Protein AF-A0A9X4NIY9-F1 (afdb_monomer)

Structure (mmCIF, N/CA/C/O backbone):
data_AF-A0A9X4NIY9-F1
#
_entry.id   AF-A0A9X4NIY9-F1
#
loop_
_atom_site.group_PDB
_atom_site.id
_atom_site.type_symbol
_atom_site.label_atom_id
_atom_site.label_alt_id
_atom_site.label_comp_id
_atom_site.label_asym_id
_atom_site.label_entity_id
_atom_site.label_seq_id
_atom_site.pdbx_PDB_ins_code
_atom_site.Cartn_x
_atom_site.Cartn_y
_atom_site.Cartn_z
_atom_site.occupancy
_atom_site.B_iso_or_equiv
_atom_site.auth_seq_id
_atom_site.auth_comp_id
_atom_site.auth_asym_id
_atom_site.auth_atom_id
_atom_site.pdbx_PDB_model_num
ATOM 1 N N . MET A 1 1 ? 4.293 -13.575 -11.659 1.00 87.62 1 MET A N 1
ATOM 2 C CA . MET A 1 1 ? 3.194 -14.447 -11.173 1.00 87.62 1 MET A CA 1
ATOM 3 C C . MET A 1 1 ? 1.982 -14.358 -12.118 1.00 87.62 1 MET A C 1
ATOM 5 O O . MET A 1 1 ? 1.930 -13.391 -12.875 1.00 87.62 1 MET A O 1
ATOM 9 N N . ASN A 1 2 ? 1.074 -15.346 -12.183 1.00 91.94 2 ASN A N 1
ATOM 10 C CA . ASN A 1 2 ? -0.178 -15.238 -12.968 1.00 91.94 2 ASN A CA 1
ATOM 11 C C . ASN A 1 2 ? -1.348 -14.742 -12.084 1.00 91.94 2 ASN A C 1
ATOM 13 O O . ASN A 1 2 ? -1.223 -14.743 -10.863 1.00 91.94 2 ASN A O 1
ATOM 17 N N . PHE A 1 3 ? -2.471 -14.327 -12.682 1.00 91.25 3 PHE A N 1
ATOM 18 C CA . PHE A 1 3 ? -3.625 -13.772 -11.952 1.00 91.25 3 PHE A CA 1
ATOM 19 C C . PHE A 1 3 ? -4.188 -14.698 -10.859 1.00 91.25 3 PHE A C 1
ATOM 21 O O . PHE A 1 3 ? -4.536 -14.241 -9.772 1.00 91.25 3 PHE A O 1
ATOM 28 N N . ILE A 1 4 ? -4.276 -16.005 -11.129 1.00 93.38 4 ILE A N 1
ATOM 29 C CA . ILE A 1 4 ? -4.828 -16.987 -10.183 1.00 93.38 4 ILE A CA 1
ATOM 30 C C . ILE A 1 4 ? -3.904 -17.117 -8.970 1.00 93.38 4 ILE A C 1
ATOM 32 O O . ILE A 1 4 ? -4.368 -17.047 -7.832 1.00 93.38 4 ILE A O 1
ATOM 36 N N . ASP A 1 5 ? -2.602 -17.244 -9.221 1.00 94.62 5 ASP A N 1
ATOM 37 C CA . ASP A 1 5 ? -1.582 -17.358 -8.182 1.00 94.62 5 ASP A CA 1
ATOM 38 C C . ASP A 1 5 ? -1.558 -16.102 -7.293 1.00 94.62 5 ASP A C 1
ATOM 40 O O . ASP A 1 5 ? -1.548 -16.217 -6.067 1.00 94.62 5 ASP A O 1
ATOM 44 N N . VAL A 1 6 ? -1.614 -14.904 -7.896 1.00 94.62 6 VAL A N 1
ATOM 45 C CA . VAL A 1 6 ? -1.642 -13.624 -7.163 1.00 94.62 6 VAL A CA 1
ATOM 46 C C . VAL A 1 6 ? -2.860 -13.557 -6.243 1.00 94.62 6 VAL A C 1
ATOM 48 O O . VAL A 1 6 ? -2.711 -13.330 -5.044 1.00 94.62 6 VAL A O 1
ATOM 51 N N . ASN A 1 7 ? -4.059 -13.836 -6.759 1.00 93.88 7 ASN A N 1
ATOM 52 C CA . ASN A 1 7 ? -5.280 -13.816 -5.950 1.00 93.88 7 ASN A CA 1
ATOM 53 C C . ASN A 1 7 ? -5.250 -14.833 -4.805 1.00 93.88 7 ASN A C 1
ATOM 55 O O . ASN A 1 7 ? -5.726 -14.549 -3.702 1.00 93.88 7 ASN A O 1
ATOM 59 N N . GLN A 1 8 ? -4.675 -16.014 -5.040 1.00 95.31 8 GLN A N 1
ATOM 60 C CA . GLN A 1 8 ? -4.508 -17.014 -3.993 1.00 95.31 8 GLN A CA 1
ATOM 61 C C . GLN A 1 8 ? -3.565 -16.512 -2.893 1.00 95.31 8 GLN A C 1
ATOM 63 O O . GLN A 1 8 ? -3.877 -16.660 -1.710 1.00 95.31 8 GLN A O 1
ATOM 68 N N . GLN A 1 9 ? -2.444 -15.884 -3.255 1.00 96.19 9 GLN A N 1
ATOM 69 C CA . GLN A 1 9 ? -1.519 -15.315 -2.276 1.00 96.19 9 GLN A CA 1
ATOM 70 C C . GLN A 1 9 ? -2.129 -14.145 -1.500 1.00 96.19 9 GLN A C 1
ATOM 72 O O . GLN A 1 9 ? -1.977 -14.101 -0.280 1.00 96.19 9 GLN A O 1
ATOM 77 N N . ILE A 1 10 ? -2.888 -13.261 -2.154 1.00 95.12 10 ILE A N 1
ATOM 78 C CA . ILE A 1 10 ? -3.615 -12.174 -1.479 1.00 95.12 10 ILE A CA 1
ATOM 79 C C . ILE A 1 10 ? -4.619 -12.746 -0.476 1.00 95.12 10 ILE A C 1
ATOM 81 O O . ILE A 1 10 ? -4.667 -12.313 0.675 1.00 95.12 10 ILE A O 1
ATOM 85 N N . SER A 1 11 ? -5.400 -13.753 -0.878 1.00 93.19 11 SER A N 1
ATOM 86 C CA . SER A 1 11 ? -6.357 -14.406 0.018 1.00 93.19 11 SER A CA 1
ATOM 87 C C . SER A 1 11 ? -5.658 -15.036 1.227 1.00 93.19 11 SER A C 1
ATOM 89 O O . SER A 1 11 ? -6.084 -14.837 2.367 1.00 93.19 11 SER A O 1
ATOM 91 N N . ASN A 1 12 ? -4.544 -15.740 1.000 1.00 93.44 12 ASN A N 1
ATOM 92 C CA . ASN A 1 12 ? -3.733 -16.318 2.069 1.00 93.44 12 ASN A CA 1
ATOM 93 C C . ASN A 1 12 ? -3.202 -15.237 3.016 1.00 93.44 12 ASN A C 1
ATOM 95 O O . ASN A 1 12 ? -3.338 -15.376 4.231 1.00 93.44 12 ASN A O 1
ATOM 99 N N . PHE A 1 13 ? -2.664 -14.144 2.471 1.00 93.81 13 PHE A N 1
ATOM 100 C CA . PHE A 1 13 ? -2.166 -13.014 3.246 1.00 93.81 13 PHE A CA 1
ATOM 101 C C . PHE A 1 13 ? -3.268 -12.393 4.109 1.00 93.81 13 PHE A C 1
ATOM 103 O O . PHE A 1 13 ? -3.114 -12.316 5.324 1.00 93.81 13 PHE A O 1
ATOM 110 N N . LEU A 1 14 ? -4.418 -12.027 3.532 1.00 92.06 14 LEU A N 1
ATOM 111 C CA . LEU A 1 14 ? -5.520 -11.387 4.265 1.00 92.06 14 LEU A CA 1
ATOM 112 C C . LEU A 1 14 ? -6.116 -12.281 5.365 1.00 92.06 14 LEU A 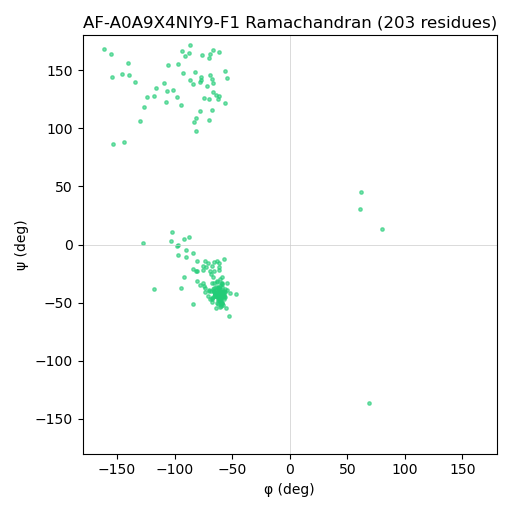C 1
ATOM 114 O O . LEU A 1 14 ? -6.593 -11.779 6.388 1.00 92.06 14 LEU A O 1
ATOM 118 N N . ASN A 1 15 ? -6.109 -13.599 5.160 1.00 90.56 15 ASN A N 1
ATOM 119 C CA . ASN A 1 15 ? -6.573 -14.567 6.152 1.00 90.56 15 ASN A CA 1
ATOM 120 C C . ASN A 1 15 ? -5.537 -14.808 7.255 1.00 90.56 15 ASN A C 1
ATOM 122 O O . ASN A 1 15 ? -5.912 -14.994 8.412 1.00 90.56 15 ASN A O 1
ATOM 126 N N . HIS A 1 16 ? -4.247 -14.781 6.916 1.00 92.06 16 HIS A N 1
ATOM 127 C CA . HIS A 1 16 ? -3.157 -14.975 7.866 1.00 92.06 16 HIS A CA 1
ATOM 128 C C . HIS A 1 16 ? -2.772 -13.693 8.620 1.00 92.06 16 HIS A C 1
ATOM 130 O O . HIS A 1 16 ? -2.240 -13.772 9.724 1.00 92.06 16 HIS A O 1
ATOM 136 N N . PHE A 1 17 ? -3.110 -12.515 8.088 1.00 91.19 17 PHE A N 1
ATOM 137 C CA . PHE A 1 17 ? -2.741 -11.207 8.632 1.00 91.19 17 PHE A CA 1
ATOM 138 C C . PHE A 1 17 ? -2.966 -11.040 10.148 1.00 91.19 17 PHE A C 1
ATOM 140 O O . PHE A 1 17 ? -2.074 -10.525 10.825 1.00 91.19 17 PHE A O 1
ATOM 147 N N . PRO A 1 18 ? -4.089 -11.492 10.751 1.00 88.44 18 PRO A N 1
ATOM 148 C CA . PRO A 1 18 ? -4.273 -11.375 12.200 1.00 88.44 18 PRO A CA 1
ATOM 149 C C . PRO A 1 18 ? -3.208 -12.119 13.016 1.00 88.44 18 PRO A C 1
ATOM 151 O O . PRO A 1 18 ? -2.871 -11.685 14.121 1.00 88.44 18 PRO A O 1
ATOM 154 N N . HIS A 1 19 ? -2.673 -13.209 12.463 1.00 89.94 19 HIS A N 1
ATOM 155 C CA . HIS A 1 19 ? -1.716 -14.114 13.097 1.00 89.94 19 HIS A CA 1
ATOM 156 C C . HIS A 1 19 ? -0.252 -13.730 12.874 1.00 89.94 19 HIS A C 1
ATOM 158 O O . HIS A 1 19 ? 0.605 -14.282 13.559 1.00 89.94 19 HIS A O 1
ATOM 164 N N . LEU A 1 20 ? 0.021 -12.778 11.978 1.00 90.81 20 LEU A N 1
ATOM 165 C CA . LEU A 1 20 ? 1.358 -12.222 11.788 1.00 90.81 20 LEU A CA 1
ATOM 166 C C . LEU A 1 20 ? 1.909 -11.648 13.098 1.00 90.81 20 LEU A C 1
ATOM 168 O O . LEU A 1 20 ? 1.159 -11.131 13.939 1.00 90.81 20 LEU A O 1
ATOM 172 N N . SER A 1 21 ? 3.226 -11.694 13.248 1.00 92.44 21 SER A N 1
ATOM 173 C CA . SER A 1 21 ? 3.937 -10.962 14.290 1.00 92.44 21 SER A CA 1
ATOM 174 C C . SER A 1 21 ? 3.733 -9.449 14.150 1.00 92.44 21 SER A C 1
ATOM 176 O O . SER A 1 21 ? 3.246 -8.937 13.138 1.00 92.44 21 SER A O 1
ATOM 178 N N . ASP A 1 22 ? 4.085 -8.712 15.202 1.00 90.31 22 ASP A N 1
ATOM 179 C CA . ASP A 1 22 ? 4.014 -7.249 15.172 1.00 90.31 22 ASP A CA 1
ATOM 180 C C . ASP A 1 22 ? 4.984 -6.664 14.138 1.00 90.31 22 ASP A C 1
ATOM 182 O O . ASP A 1 22 ? 4.632 -5.711 13.448 1.00 90.31 22 ASP A O 1
ATOM 186 N N . GLU A 1 23 ? 6.157 -7.281 13.988 1.00 90.44 23 GLU A N 1
ATOM 187 C CA . GLU A 1 23 ? 7.166 -6.911 12.997 1.00 90.44 23 GLU A CA 1
ATOM 188 C C . GLU A 1 23 ? 6.643 -7.106 11.570 1.00 90.44 23 GLU A C 1
ATOM 190 O O . GLU A 1 23 ? 6.645 -6.161 10.792 1.00 90.44 23 GLU A O 1
ATOM 195 N N . GLU A 1 24 ? 6.078 -8.271 11.249 1.00 91.88 24 GLU A N 1
ATOM 196 C CA . GLU A 1 24 ? 5.527 -8.544 9.911 1.00 91.88 24 GLU A CA 1
ATOM 197 C C . GLU A 1 24 ? 4.362 -7.610 9.554 1.00 91.88 24 GLU A C 1
ATOM 199 O O . GLU A 1 24 ? 4.243 -7.152 8.414 1.00 91.88 24 GLU A O 1
ATOM 204 N N . LYS A 1 25 ? 3.507 -7.278 10.532 1.00 91.00 25 LYS A N 1
ATOM 205 C CA . LYS A 1 25 ? 2.452 -6.272 10.343 1.00 91.00 25 LYS A CA 1
ATOM 206 C C . LYS A 1 25 ? 3.061 -4.920 9.999 1.00 91.00 25 LYS A C 1
ATOM 208 O O . LYS A 1 25 ? 2.614 -4.293 9.043 1.00 91.00 25 LYS A O 1
ATOM 213 N N . LEU A 1 26 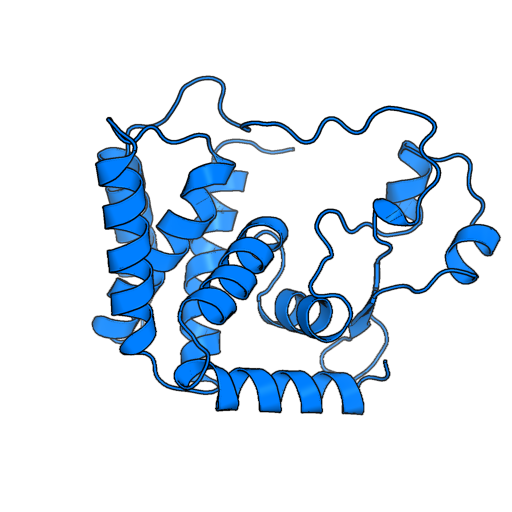? 4.072 -4.481 10.747 1.00 88.94 26 LEU A N 1
ATOM 214 C CA . LEU A 1 26 ? 4.765 -3.222 10.478 1.00 88.94 26 LEU A CA 1
ATOM 215 C C . LEU A 1 26 ? 5.463 -3.218 9.120 1.00 88.94 26 LEU A C 1
ATOM 217 O O . LEU A 1 26 ? 5.417 -2.195 8.443 1.00 88.94 26 LEU A O 1
ATOM 221 N N . THR A 1 27 ? 6.070 -4.327 8.699 1.00 90.69 27 THR A N 1
ATOM 222 C CA . THR A 1 27 ? 6.676 -4.452 7.368 1.00 90.69 27 THR A CA 1
ATOM 223 C C . THR A 1 27 ? 5.644 -4.171 6.281 1.00 90.69 27 THR A C 1
ATOM 225 O O . THR A 1 27 ? 5.892 -3.359 5.390 1.00 90.69 27 THR A O 1
ATOM 228 N N . PHE A 1 28 ? 4.454 -4.770 6.382 1.00 93.19 28 PHE A N 1
ATOM 229 C CA . PHE A 1 28 ? 3.373 -4.490 5.440 1.00 93.19 28 PHE A CA 1
ATOM 230 C C . PHE A 1 28 ? 2.879 -3.039 5.516 1.00 93.19 28 PHE A C 1
ATOM 232 O O . PHE A 1 28 ? 2.631 -2.431 4.479 1.00 93.19 28 PHE A O 1
ATOM 239 N N . LEU A 1 29 ? 2.728 -2.460 6.711 1.00 91.00 29 LEU A N 1
ATOM 240 C CA . LEU A 1 29 ? 2.266 -1.074 6.830 1.00 91.00 29 LEU A CA 1
ATOM 241 C C . LEU A 1 29 ? 3.260 -0.074 6.230 1.00 91.00 29 LEU A C 1
ATOM 243 O O . LEU A 1 29 ? 2.833 0.833 5.519 1.00 91.00 29 LEU A O 1
ATOM 247 N N . HIS A 1 30 ? 4.564 -0.252 6.464 1.00 88.62 30 HIS A N 1
ATOM 248 C CA . HIS A 1 30 ? 5.604 0.562 5.825 1.00 88.62 30 HIS A CA 1
ATOM 249 C C . HIS A 1 30 ? 5.562 0.407 4.305 1.00 88.62 30 HIS A C 1
ATOM 251 O O . HIS A 1 30 ? 5.630 1.390 3.574 1.00 88.62 30 HIS A O 1
ATOM 257 N N . PHE A 1 31 ? 5.398 -0.820 3.809 1.00 91.81 31 PHE A N 1
ATOM 258 C CA . PHE A 1 31 ? 5.215 -1.045 2.382 1.00 91.81 31 PHE A CA 1
ATOM 259 C C . PHE A 1 31 ? 3.984 -0.290 1.850 1.00 91.81 31 PHE A C 1
ATOM 261 O O . PHE A 1 31 ? 4.078 0.477 0.892 1.00 91.81 31 PHE A O 1
ATOM 268 N N . ASN A 1 32 ? 2.834 -0.440 2.510 1.00 92.06 32 ASN A N 1
ATOM 269 C CA . ASN A 1 32 ? 1.591 0.238 2.152 1.00 92.06 32 ASN A CA 1
ATOM 270 C C . ASN A 1 32 ? 1.750 1.763 2.125 1.00 92.06 32 ASN A C 1
ATOM 272 O O . ASN A 1 32 ? 1.217 2.414 1.233 1.00 92.06 32 ASN A O 1
ATOM 276 N N . GLN A 1 33 ? 2.513 2.332 3.056 1.00 87.25 33 GLN A N 1
ATOM 277 C CA . GLN A 1 33 ? 2.797 3.762 3.112 1.00 87.25 33 GLN A CA 1
ATOM 278 C C . GLN A 1 33 ? 3.503 4.282 1.848 1.00 87.25 33 GLN A C 1
ATOM 280 O O . GLN A 1 33 ? 3.131 5.350 1.356 1.00 87.25 33 GLN A O 1
ATOM 285 N N . PHE A 1 34 ? 4.464 3.542 1.281 1.00 84.50 34 PHE A N 1
ATOM 286 C CA . PHE A 1 34 ? 5.126 3.927 0.022 1.00 84.50 34 PHE A CA 1
ATOM 287 C C . PHE A 1 34 ? 4.174 3.873 -1.181 1.00 84.50 34 PHE A C 1
ATOM 289 O O . PHE A 1 34 ? 4.255 4.696 -2.098 1.00 84.50 34 PHE A O 1
ATOM 296 N N . HIS A 1 35 ? 3.225 2.937 -1.158 1.00 88.56 35 HIS A N 1
ATOM 297 C CA . HIS A 1 35 ? 2.324 2.670 -2.282 1.00 88.56 35 HIS A CA 1
ATOM 298 C C . HIS A 1 35 ? 0.915 3.243 -2.108 1.00 88.56 35 HIS A C 1
ATOM 300 O O . HIS A 1 35 ? 0.093 3.078 -3.001 1.00 88.56 35 HIS A O 1
ATOM 306 N N . GLN A 1 36 ? 0.635 3.975 -1.022 1.00 86.94 36 GLN A N 1
ATOM 307 C CA . GLN A 1 36 ? -0.704 4.449 -0.619 1.00 86.94 36 GLN A CA 1
ATOM 308 C C . GLN A 1 36 ? -1.444 5.311 -1.658 1.00 86.94 36 GLN A C 1
ATOM 310 O O . GLN A 1 36 ? -2.631 5.585 -1.504 1.00 86.94 36 GLN A O 1
ATOM 315 N N . HIS A 1 37 ? -0.746 5.770 -2.697 1.00 85.06 37 HIS A N 1
ATOM 316 C CA . HIS A 1 37 ? -1.324 6.466 -3.842 1.00 85.06 37 HIS A CA 1
ATOM 317 C C . HIS A 1 37 ? -2.091 5.536 -4.799 1.00 85.06 37 HIS A C 1
ATOM 319 O O . HIS A 1 37 ? -2.836 6.020 -5.651 1.00 85.06 37 HIS A O 1
ATOM 325 N N . ARG A 1 38 ? -1.909 4.218 -4.673 1.00 89.81 38 ARG A N 1
ATOM 326 C CA . ARG A 1 38 ? -2.624 3.186 -5.427 1.00 89.81 38 ARG A CA 1
ATOM 327 C C . ARG A 1 38 ? -3.812 2.633 -4.628 1.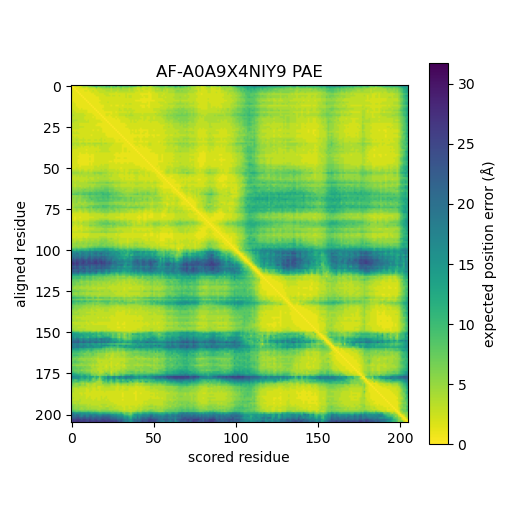00 89.81 38 ARG A C 1
ATOM 329 O O . ARG A 1 38 ? -3.804 2.676 -3.394 1.00 89.81 38 ARG A O 1
ATOM 336 N N . PRO A 1 39 ? -4.835 2.080 -5.303 1.00 92.06 39 PRO A N 1
ATOM 337 C CA . PRO A 1 39 ? -5.867 1.280 -4.649 1.00 92.06 39 PRO A CA 1
ATOM 338 C C . PRO A 1 39 ? -5.256 0.122 -3.850 1.00 92.06 39 PRO A C 1
ATOM 340 O O . PRO A 1 39 ? -4.286 -0.489 -4.291 1.00 92.06 39 PRO A O 1
ATOM 343 N N . ILE A 1 40 ? -5.842 -0.215 -2.696 1.00 94.00 40 ILE A N 1
ATOM 344 C CA . ILE A 1 40 ? -5.294 -1.260 -1.815 1.00 94.00 40 ILE A CA 1
ATOM 345 C C . ILE A 1 40 ? -5.188 -2.629 -2.502 1.00 94.00 40 ILE A C 1
ATOM 347 O O . ILE A 1 40 ? -4.248 -3.365 -2.224 1.00 94.00 40 ILE A O 1
ATOM 351 N N . ASP A 1 41 ? -6.101 -2.948 -3.420 1.00 92.81 41 ASP A N 1
ATOM 352 C CA . ASP A 1 41 ? -6.066 -4.205 -4.171 1.00 92.81 41 ASP A CA 1
ATOM 353 C C . ASP A 1 41 ? -4.780 -4.303 -5.005 1.00 92.81 41 ASP A C 1
ATOM 355 O O . ASP A 1 41 ? -4.066 -5.299 -4.922 1.00 92.81 41 ASP A O 1
ATOM 359 N N . GLU A 1 42 ? -4.399 -3.220 -5.693 1.00 95.06 42 GLU A N 1
ATOM 360 C CA . GLU A 1 42 ? -3.135 -3.155 -6.434 1.00 95.06 42 GLU A CA 1
ATOM 361 C C . GLU A 1 42 ? -1.926 -3.221 -5.496 1.00 95.06 42 GLU A C 1
ATOM 363 O O . GLU A 1 42 ? -0.948 -3.893 -5.801 1.00 95.06 42 GLU A O 1
ATOM 368 N N . ILE A 1 43 ? -1.977 -2.559 -4.335 1.00 95.81 43 ILE A N 1
ATOM 369 C CA . ILE A 1 43 ? -0.889 -2.622 -3.345 1.00 95.81 43 ILE A CA 1
ATOM 370 C C . ILE A 1 43 ? -0.678 -4.064 -2.874 1.00 95.81 43 ILE A C 1
ATOM 372 O O . ILE A 1 43 ? 0.463 -4.502 -2.751 1.00 95.81 43 ILE A O 1
ATOM 376 N N . LEU A 1 44 ? -1.755 -4.816 -2.637 1.00 95.88 44 LEU A N 1
ATOM 377 C CA . LEU A 1 44 ? -1.675 -6.226 -2.263 1.00 95.88 44 LEU A CA 1
ATOM 378 C C . LEU A 1 44 ? -1.109 -7.079 -3.402 1.00 95.88 44 LEU A C 1
ATOM 380 O O . LEU A 1 44 ? -0.266 -7.934 -3.136 1.00 95.88 44 LEU A O 1
ATOM 384 N N . GLU A 1 45 ? -1.504 -6.822 -4.654 1.00 96.38 45 GLU A N 1
ATOM 385 C CA . GLU A 1 45 ? -0.908 -7.476 -5.827 1.00 96.38 45 GLU A CA 1
ATOM 386 C C . GLU A 1 45 ? 0.597 -7.227 -5.919 1.00 96.38 45 GLU A C 1
ATOM 388 O O . GLU A 1 45 ? 1.355 -8.151 -6.222 1.00 96.38 45 GLU A O 1
ATOM 393 N N . ILE A 1 46 ? 1.044 -6.002 -5.638 1.00 96.56 46 ILE A N 1
ATOM 394 C CA . ILE A 1 46 ? 2.469 -5.678 -5.615 1.00 96.56 46 ILE A CA 1
ATOM 395 C C . ILE A 1 46 ? 3.150 -6.402 -4.455 1.00 96.56 46 ILE A C 1
ATOM 397 O O . ILE A 1 46 ? 4.157 -7.068 -4.675 1.00 96.56 46 ILE A O 1
ATOM 401 N N . TYR A 1 47 ? 2.597 -6.317 -3.244 1.00 96.75 47 TYR A N 1
ATOM 402 C CA . TYR A 1 47 ? 3.217 -6.853 -2.033 1.00 96.75 47 TYR A CA 1
ATOM 403 C C . TYR A 1 47 ? 3.498 -8.355 -2.129 1.00 96.75 47 TYR A C 1
ATOM 405 O O . TYR A 1 47 ? 4.587 -8.803 -1.781 1.00 96.75 47 TYR A O 1
ATOM 413 N N . VAL A 1 48 ? 2.548 -9.140 -2.649 1.00 96.19 48 VAL A N 1
ATOM 414 C CA . VAL A 1 48 ? 2.726 -10.598 -2.786 1.00 96.19 48 VAL A CA 1
ATOM 415 C C . VAL A 1 48 ? 3.705 -10.984 -3.901 1.00 96.19 48 VAL A C 1
ATOM 417 O O . VAL A 1 48 ? 4.216 -12.100 -3.916 1.00 96.19 48 VAL A O 1
ATOM 420 N N . GLN A 1 49 ? 3.975 -10.080 -4.846 1.00 95.81 49 GLN A N 1
ATOM 421 C CA . GLN A 1 49 ? 4.925 -10.311 -5.937 1.00 95.81 49 GLN A CA 1
ATOM 422 C C . GLN A 1 49 ? 6.329 -9.792 -5.616 1.00 95.81 49 GLN A C 1
ATOM 424 O O . GLN A 1 49 ? 7.305 -10.414 -6.023 1.00 95.81 49 GLN A O 1
ATOM 429 N N . ASN A 1 50 ? 6.434 -8.658 -4.924 1.00 94.56 50 ASN A N 1
ATOM 430 C CA . ASN A 1 50 ? 7.691 -8.013 -4.569 1.00 94.56 50 ASN A CA 1
ATOM 431 C C . ASN A 1 50 ? 7.519 -7.162 -3.289 1.00 94.56 50 ASN A C 1
ATOM 433 O O . ASN A 1 50 ? 7.246 -5.960 -3.381 1.00 94.56 50 ASN A O 1
ATOM 437 N N . PRO A 1 51 ? 7.667 -7.763 -2.094 1.00 92.81 51 PRO A N 1
ATOM 438 C CA . PRO A 1 51 ? 7.438 -7.084 -0.815 1.00 92.81 51 PRO A CA 1
ATOM 439 C C . PRO A 1 51 ? 8.509 -6.039 -0.472 1.00 92.81 51 PRO A C 1
ATOM 441 O O . PRO A 1 51 ? 8.275 -5.190 0.385 1.00 92.81 51 PRO A O 1
ATOM 444 N N . ASP A 1 52 ? 9.661 -6.077 -1.144 1.00 89.44 52 ASP A N 1
ATOM 445 C CA . ASP A 1 52 ? 10.763 -5.135 -0.933 1.00 89.44 52 ASP A CA 1
ATOM 446 C C . ASP A 1 52 ? 10.659 -3.895 -1.835 1.00 89.44 52 ASP A C 1
ATOM 448 O O . ASP A 1 52 ? 11.454 -2.958 -1.706 1.00 89.44 52 ASP A O 1
ATOM 452 N N . ALA A 1 53 ? 9.678 -3.868 -2.745 1.00 88.69 53 ALA A N 1
ATOM 453 C CA . ALA A 1 53 ? 9.547 -2.797 -3.716 1.00 88.69 53 ALA A CA 1
ATOM 454 C C . ALA A 1 53 ? 9.187 -1.462 -3.059 1.00 88.69 53 ALA A C 1
ATOM 456 O O . ALA A 1 53 ? 8.221 -1.364 -2.299 1.00 88.69 53 ALA A O 1
ATOM 457 N N . ARG A 1 54 ? 9.918 -0.399 -3.410 1.00 82.94 54 ARG A N 1
ATOM 458 C CA . ARG A 1 54 ? 9.688 0.956 -2.861 1.00 82.94 54 ARG A CA 1
ATOM 459 C C . ARG A 1 54 ? 9.302 1.974 -3.916 1.00 82.94 54 ARG A C 1
ATOM 461 O O . ARG A 1 54 ? 8.456 2.826 -3.670 1.00 82.94 54 ARG A O 1
ATOM 468 N N . VAL A 1 55 ? 9.915 1.890 -5.093 1.00 86.12 55 VAL A N 1
ATOM 469 C CA . VAL A 1 55 ? 9.670 2.816 -6.200 1.00 86.12 55 VAL A CA 1
ATOM 470 C C . VAL A 1 55 ? 9.394 1.998 -7.446 1.00 86.12 55 VAL A C 1
ATOM 472 O O . VAL A 1 55 ? 10.300 1.414 -8.037 1.00 86.12 55 VAL A O 1
ATOM 475 N N . LEU A 1 56 ? 8.123 1.973 -7.833 1.00 90.62 56 LEU A N 1
ATOM 476 C CA . LEU A 1 56 ? 7.612 1.206 -8.958 1.00 90.62 56 LEU A CA 1
ATOM 477 C C . LEU A 1 56 ? 7.034 2.140 -10.008 1.00 90.62 56 LEU A C 1
ATOM 479 O O . LEU A 1 56 ? 6.187 2.982 -9.703 1.00 90.62 56 LEU A O 1
ATOM 483 N N . LYS A 1 57 ? 7.481 1.969 -11.248 1.00 91.19 57 LYS A N 1
ATOM 484 C CA . LYS A 1 57 ? 7.007 2.745 -12.394 1.00 91.19 57 LYS A CA 1
ATOM 485 C C . LYS A 1 57 ? 6.865 1.867 -13.627 1.00 91.19 57 LYS A C 1
ATOM 487 O O . LYS A 1 57 ? 7.508 0.822 -13.750 1.00 91.19 57 LYS A O 1
ATOM 492 N N . THR A 1 58 ? 6.021 2.307 -14.546 1.00 92.81 58 THR A N 1
ATOM 493 C CA . THR A 1 58 ? 5.920 1.721 -15.885 1.00 92.81 58 THR A CA 1
ATOM 494 C C . THR A 1 58 ? 7.173 2.034 -16.710 1.00 92.81 58 THR A C 1
ATOM 496 O O . THR A 1 58 ? 7.936 2.947 -16.391 1.00 92.81 58 THR A O 1
ATOM 499 N N . VAL A 1 59 ? 7.385 1.311 -17.817 1.00 91.69 59 VAL A N 1
ATOM 500 C CA . VAL A 1 59 ? 8.518 1.591 -18.724 1.00 91.69 59 VAL A CA 1
ATOM 501 C C . VAL A 1 59 ? 8.489 3.031 -19.236 1.00 91.69 59 VAL A C 1
ATOM 503 O O . VAL A 1 59 ? 9.520 3.693 -19.248 1.00 91.69 59 VAL A O 1
ATOM 506 N N . GLY A 1 60 ? 7.310 3.530 -19.623 1.00 88.62 60 GLY A N 1
ATOM 507 C CA . GLY A 1 60 ? 7.170 4.890 -20.149 1.00 88.62 60 GLY A CA 1
ATOM 508 C C . GLY A 1 60 ? 7.576 5.958 -19.133 1.00 88.62 60 GLY A C 1
ATOM 509 O O . GLY A 1 60 ? 8.236 6.927 -19.486 1.00 88.62 60 GLY A O 1
ATOM 510 N N . GLU A 1 61 ? 7.261 5.751 -17.856 1.00 89.75 61 GLU A N 1
ATOM 511 C CA . GLU A 1 61 ? 7.716 6.644 -16.791 1.00 89.75 61 GLU A CA 1
ATOM 512 C C . GLU A 1 61 ? 9.223 6.526 -16.534 1.00 89.75 61 GLU A C 1
ATOM 514 O O . GLU A 1 61 ? 9.883 7.536 -16.288 1.00 89.75 61 GLU A O 1
ATOM 519 N N . TRP A 1 62 ? 9.780 5.311 -16.585 1.00 91.00 62 TRP A N 1
ATOM 520 C CA . TRP A 1 62 ? 11.212 5.102 -16.381 1.00 91.00 62 TRP A CA 1
ATOM 521 C C . TRP A 1 62 ? 12.077 5.707 -17.484 1.00 91.00 62 TRP A C 1
ATOM 523 O O . TRP A 1 62 ? 13.196 6.128 -17.204 1.00 91.00 62 TRP A O 1
ATOM 533 N N . GLN A 1 63 ? 11.556 5.826 -18.704 1.00 88.81 63 GLN A N 1
ATOM 534 C CA . GLN A 1 63 ? 12.256 6.463 -19.825 1.00 88.81 63 GLN A CA 1
ATOM 535 C C . GLN A 1 63 ? 12.589 7.942 -19.591 1.00 88.81 63 GLN A C 1
ATOM 537 O O . GLN A 1 63 ? 13.452 8.487 -20.274 1.00 88.81 63 GLN A O 1
ATOM 542 N N . HIS A 1 64 ? 11.965 8.597 -18.608 1.00 87.44 64 HIS A N 1
ATOM 543 C CA . HIS A 1 64 ? 12.359 9.944 -18.187 1.00 87.44 64 HIS A CA 1
ATOM 544 C C . HIS A 1 64 ? 13.645 9.974 -17.344 1.00 87.44 64 HIS A C 1
ATOM 546 O O . HIS A 1 64 ? 14.258 11.031 -17.228 1.00 87.44 64 HIS A O 1
ATOM 552 N N . PHE A 1 65 ? 14.052 8.837 -16.771 1.00 87.19 65 PHE A N 1
ATOM 553 C CA . PHE A 1 65 ? 15.157 8.716 -15.807 1.00 87.19 65 PHE A CA 1
ATOM 554 C C . PHE A 1 65 ? 16.195 7.653 -16.203 1.00 87.19 65 PHE A C 1
ATOM 556 O O . PHE A 1 65 ? 17.135 7.383 -15.454 1.00 87.19 65 PHE A O 1
ATOM 563 N N . SER A 1 66 ? 16.011 6.997 -17.349 1.00 88.19 66 SER A N 1
ATOM 564 C CA . SER A 1 66 ? 16.842 5.893 -17.819 1.00 88.19 66 SER A CA 1
ATOM 565 C C . SER A 1 66 ? 16.969 5.915 -19.341 1.00 88.19 66 SER A C 1
ATOM 567 O O . SER A 1 66 ? 16.031 6.275 -20.049 1.00 88.19 66 SER A O 1
ATOM 569 N N . ASN A 1 67 ? 18.131 5.487 -19.840 1.00 87.75 67 ASN A N 1
ATOM 570 C CA . ASN A 1 67 ? 18.378 5.276 -21.272 1.00 87.75 67 ASN A CA 1
ATOM 571 C C . ASN A 1 67 ? 18.084 3.831 -21.714 1.00 87.75 67 ASN A C 1
ATOM 573 O O . ASN A 1 67 ? 18.377 3.470 -22.854 1.00 87.75 67 ASN A O 1
ATOM 577 N N . GLU A 1 68 ? 17.567 2.990 -20.818 1.00 89.81 68 GLU A N 1
ATOM 578 C CA . GLU A 1 68 ? 17.250 1.599 -21.122 1.00 89.81 68 GLU A CA 1
ATOM 579 C C . GLU A 1 68 ? 16.099 1.492 -22.132 1.00 89.81 68 GLU A C 1
ATOM 581 O O . GLU A 1 68 ? 15.099 2.215 -22.086 1.00 89.81 68 GLU A O 1
ATOM 586 N N . SER A 1 69 ? 16.246 0.564 -23.073 1.00 86.69 69 SER A N 1
ATOM 587 C CA . SER A 1 69 ? 15.258 0.295 -24.111 1.00 86.69 69 SER A CA 1
ATOM 588 C C . SER A 1 69 ? 14.070 -0.499 -23.562 1.00 86.69 69 SER A C 1
ATOM 590 O O . SER A 1 69 ? 14.159 -1.173 -22.537 1.00 86.69 69 SER A O 1
ATOM 592 N N . PHE A 1 70 ? 12.948 -0.511 -24.292 1.00 85.56 70 PHE A N 1
ATOM 593 C CA . PHE A 1 70 ? 11.823 -1.391 -23.951 1.00 85.56 70 PHE A CA 1
ATOM 594 C C . PHE A 1 70 ? 12.251 -2.861 -23.842 1.00 85.56 70 PHE A C 1
ATOM 596 O O . PHE A 1 70 ? 11.775 -3.555 -22.948 1.00 85.56 70 PHE A O 1
ATOM 603 N N . SER A 1 71 ? 13.146 -3.339 -24.714 1.00 87.25 71 SER A N 1
ATOM 604 C CA . SER A 1 71 ? 13.666 -4.711 -24.647 1.00 87.25 71 SER A CA 1
ATOM 605 C C . SER A 1 71 ? 14.435 -4.990 -23.360 1.00 87.25 71 SER A C 1
ATOM 607 O O . SER A 1 71 ? 14.273 -6.072 -22.800 1.00 87.25 71 SER A O 1
ATOM 609 N N . ASP A 1 72 ? 15.200 -4.017 -22.859 1.00 88.69 72 ASP A N 1
ATOM 610 C CA . ASP A 1 72 ? 15.939 -4.170 -21.603 1.00 88.69 72 ASP A CA 1
ATOM 611 C C . ASP A 1 72 ? 14.960 -4.344 -20.439 1.00 88.69 72 ASP A C 1
ATOM 613 O O . ASP A 1 72 ? 15.115 -5.257 -19.632 1.00 88.69 72 ASP A O 1
ATOM 617 N N . PHE A 1 73 ? 13.877 -3.559 -20.406 1.00 87.44 73 PHE A N 1
ATOM 618 C CA . PHE A 1 73 ? 12.824 -3.714 -19.398 1.00 87.44 73 PHE A CA 1
ATOM 619 C C . PHE A 1 73 ? 12.104 -5.060 -19.483 1.00 87.44 73 PHE A C 1
ATOM 621 O O . PHE A 1 73 ? 11.927 -5.713 -18.463 1.00 87.44 73 PHE A O 1
ATOM 628 N N . HIS A 1 74 ? 11.738 -5.524 -20.679 1.00 85.25 74 HIS A N 1
ATOM 629 C CA . HIS A 1 74 ? 11.034 -6.806 -20.834 1.00 85.25 74 HIS A CA 1
ATOM 630 C C . HIS A 1 74 ? 11.882 -8.023 -20.437 1.00 85.25 74 HIS A C 1
ATOM 632 O O . HIS A 1 74 ? 11.332 -9.108 -20.254 1.00 85.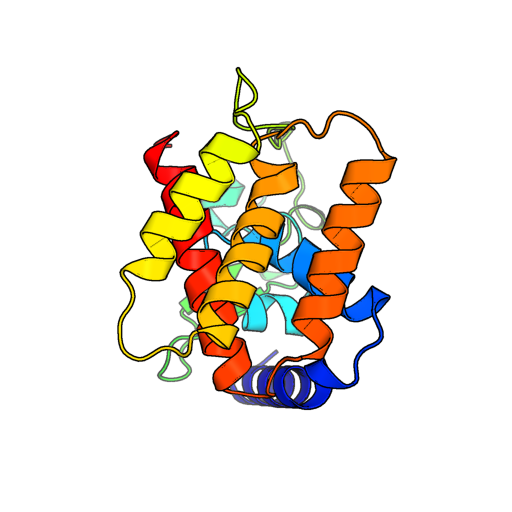25 74 HIS A O 1
ATOM 638 N N . SER A 1 75 ? 13.202 -7.861 -20.309 1.00 88.06 75 SER A N 1
ATOM 639 C CA . SER A 1 75 ? 14.090 -8.906 -19.792 1.00 88.06 75 SER A CA 1
ATOM 640 C C . SER A 1 75 ? 14.100 -9.002 -18.257 1.00 88.06 75 SER A C 1
ATOM 642 O O . SER A 1 75 ? 14.572 -10.000 -17.714 1.00 88.06 75 SER A O 1
ATOM 644 N N . LYS A 1 76 ? 13.570 -7.987 -17.560 1.00 90.75 76 LYS A N 1
ATOM 645 C CA . LYS A 1 76 ? 13.537 -7.879 -16.096 1.00 90.75 76 LYS A CA 1
ATOM 646 C C . LYS A 1 76 ? 12.270 -8.483 -15.500 1.00 90.75 76 LYS A C 1
ATOM 648 O O . LYS A 1 76 ? 11.248 -8.645 -16.170 1.00 90.75 76 LYS A O 1
ATOM 653 N N . GLU A 1 77 ? 12.320 -8.765 -14.202 1.00 90.12 77 GLU A N 1
ATOM 654 C CA . GLU A 1 77 ? 11.154 -9.239 -13.465 1.00 90.12 77 GLU A CA 1
ATOM 655 C C . GLU A 1 77 ? 10.256 -8.062 -13.066 1.00 90.12 77 GLU A C 1
ATOM 657 O O . GLU A 1 77 ? 10.494 -7.357 -12.084 1.00 90.12 77 GLU A O 1
ATOM 662 N N . GLY A 1 78 ? 9.213 -7.846 -13.870 1.00 91.81 78 GLY A N 1
ATOM 663 C CA . GLY A 1 78 ? 8.181 -6.852 -13.607 1.00 91.81 78 GLY A CA 1
ATOM 664 C C . GLY A 1 78 ? 7.049 -7.383 -12.725 1.00 91.81 78 GLY A C 1
ATOM 665 O O . GLY A 1 78 ? 6.577 -8.513 -12.892 1.00 91.81 78 GLY A O 1
ATOM 666 N N . VAL A 1 79 ? 6.558 -6.526 -11.834 1.00 95.31 79 VAL A N 1
ATOM 667 C CA . VAL A 1 79 ? 5.334 -6.743 -11.061 1.00 95.31 79 VAL A CA 1
ATOM 668 C C . VAL A 1 79 ? 4.136 -6.531 -11.978 1.00 95.31 79 VAL A C 1
ATOM 670 O O . VAL A 1 79 ? 4.017 -5.491 -12.624 1.00 95.31 79 VAL A O 1
ATOM 673 N N . LYS A 1 80 ? 3.245 -7.518 -12.055 1.00 96.06 80 LYS A N 1
ATOM 674 C CA . LYS A 1 80 ? 2.073 -7.472 -12.935 1.00 96.06 80 LYS A CA 1
ATOM 675 C C . LYS A 1 80 ? 0.853 -7.029 -12.149 1.00 96.06 80 LYS A C 1
ATOM 677 O O . LYS A 1 80 ? 0.542 -7.665 -11.149 1.00 96.06 80 LYS A O 1
ATOM 682 N N . ILE A 1 81 ? 0.168 -6.001 -12.635 1.00 96.69 81 ILE A N 1
ATOM 683 C CA . ILE A 1 81 ? -1.133 -5.587 -12.112 1.00 96.69 81 ILE A CA 1
ATOM 684 C C . ILE A 1 81 ? -2.217 -6.105 -13.044 1.00 96.69 81 ILE A C 1
ATOM 686 O O . ILE A 1 81 ? -2.116 -5.950 -14.267 1.00 96.69 81 ILE A O 1
ATOM 690 N N . TRP A 1 82 ? -3.252 -6.703 -12.477 1.00 95.62 82 TRP A N 1
ATOM 691 C CA . TRP A 1 82 ? -4.363 -7.276 -13.223 1.00 95.62 82 TRP A CA 1
ATOM 692 C C . TRP A 1 82 ? -5.617 -6.404 -13.104 1.00 95.62 82 TRP A C 1
ATOM 694 O O . TRP A 1 82 ? -5.779 -5.621 -12.173 1.00 95.62 82 TRP A O 1
ATOM 704 N N . ASP A 1 83 ? -6.506 -6.492 -14.090 1.00 92.56 83 ASP A N 1
ATOM 705 C CA . ASP A 1 83 ? -7.854 -5.940 -13.977 1.00 92.56 83 ASP A CA 1
ATOM 706 C C . ASP A 1 83 ? -8.816 -6.957 -13.332 1.00 92.56 83 ASP A C 1
ATOM 708 O O . ASP A 1 83 ? -8.506 -8.139 -13.166 1.00 92.56 83 ASP A O 1
ATOM 712 N N . ASN A 1 84 ? -10.037 -6.513 -13.024 1.00 86.31 84 ASN A N 1
ATOM 713 C CA . ASN A 1 84 ? -11.070 -7.364 -12.419 1.00 86.31 84 ASN A CA 1
ATOM 714 C C . ASN A 1 84 ? -11.511 -8.546 -13.307 1.00 86.31 84 ASN A C 1
ATOM 716 O O . ASN A 1 84 ? -12.193 -9.449 -1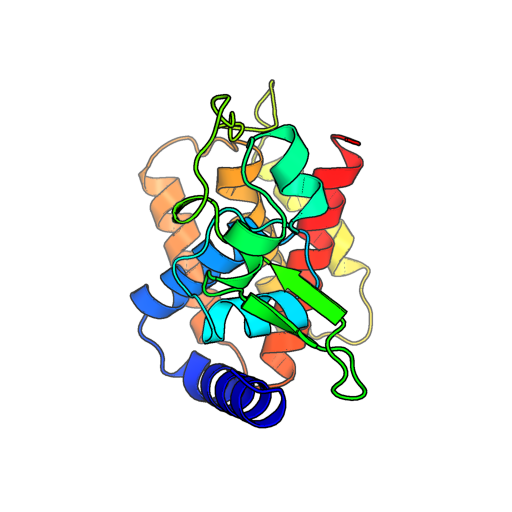2.826 1.00 86.31 84 ASN A O 1
ATOM 720 N N . ASN A 1 85 ? -11.159 -8.539 -14.596 1.00 89.00 85 ASN A N 1
ATOM 721 C CA . ASN A 1 85 ? -11.455 -9.609 -15.545 1.00 89.00 85 ASN A CA 1
ATOM 722 C C . ASN A 1 85 ? -10.269 -10.580 -15.712 1.00 89.00 85 ASN A C 1
ATOM 724 O O . ASN A 1 85 ? -10.369 -11.529 -16.489 1.00 89.00 85 ASN A O 1
ATOM 728 N N . GLY A 1 86 ? -9.155 -10.352 -15.008 1.00 90.88 86 GLY A N 1
ATOM 729 C CA . GLY A 1 86 ? -7.933 -11.145 -15.106 1.00 90.88 86 GLY A CA 1
ATOM 730 C C . GLY A 1 86 ? -7.044 -10.795 -16.303 1.00 90.88 86 GLY A C 1
ATOM 731 O O . GLY A 1 86 ? -6.127 -11.556 -16.617 1.00 90.88 86 GLY A O 1
ATOM 732 N N . ASN A 1 87 ? -7.280 -9.668 -16.980 1.00 94.88 87 ASN A N 1
ATOM 733 C CA . ASN A 1 87 ? -6.379 -9.170 -18.017 1.00 94.88 87 ASN A CA 1
ATOM 734 C C . ASN A 1 87 ? -5.221 -8.397 -17.389 1.00 94.88 87 ASN A C 1
ATOM 736 O O . ASN A 1 87 ? -5.377 -7.739 -16.363 1.00 94.88 87 ASN A O 1
ATOM 740 N N . LEU A 1 88 ? -4.054 -8.437 -18.031 1.00 95.00 88 LEU A N 1
ATOM 741 C CA . LEU A 1 88 ? -2.910 -7.637 -17.606 1.00 95.00 88 LEU A CA 1
ATOM 742 C C . LEU A 1 88 ? -3.212 -6.149 -17.839 1.00 95.00 88 LEU A C 1
ATOM 744 O O . LEU A 1 88 ? -3.362 -5.726 -18.986 1.00 95.00 88 LEU A O 1
ATOM 748 N N . LYS A 1 89 ? -3.286 -5.372 -16.757 1.00 95.06 89 LYS A N 1
ATOM 749 C CA . LYS A 1 89 ? -3.536 -3.928 -16.777 1.00 95.06 89 LYS A CA 1
ATOM 750 C C . LYS A 1 89 ? -2.246 -3.148 -17.016 1.00 95.06 89 LYS A C 1
ATOM 752 O O . LYS A 1 89 ? -2.196 -2.295 -17.896 1.00 95.06 89 LYS A O 1
ATOM 757 N N . GLU A 1 90 ? -1.205 -3.441 -16.240 1.00 94.69 90 GLU A N 1
ATOM 758 C CA . GLU A 1 90 ? 0.106 -2.796 -16.353 1.00 94.69 90 GLU A CA 1
ATOM 759 C C . GLU A 1 90 ? 1.228 -3.690 -15.806 1.00 94.69 90 GLU A C 1
ATOM 761 O O . GLU A 1 90 ? 0.985 -4.671 -15.099 1.00 94.69 90 GLU A O 1
ATOM 766 N N . VAL A 1 91 ? 2.471 -3.347 -16.153 1.00 95.12 91 VAL A N 1
ATOM 767 C CA . VAL A 1 91 ? 3.679 -3.966 -15.595 1.00 95.12 91 VAL A CA 1
ATOM 768 C C . VAL A 1 91 ? 4.557 -2.872 -15.009 1.00 95.12 91 VAL A C 1
ATOM 770 O O . VAL A 1 91 ? 4.895 -1.903 -15.696 1.00 95.12 91 VAL A O 1
ATOM 773 N N . LEU A 1 92 ? 4.929 -3.050 -13.747 1.00 95.31 92 LEU A N 1
ATOM 774 C CA . LEU A 1 92 ? 5.741 -2.124 -12.978 1.00 95.31 92 LEU A CA 1
ATOM 775 C C . LEU A 1 92 ? 7.131 -2.703 -12.743 1.00 95.31 92 LEU A C 1
ATOM 777 O O . LEU A 1 92 ? 7.279 -3.881 -12.427 1.00 95.31 92 LEU A O 1
ATOM 781 N N . TYR A 1 93 ? 8.143 -1.854 -12.860 1.00 94.00 93 TYR A N 1
ATOM 782 C CA . TYR A 1 93 ? 9.537 -2.222 -12.646 1.00 94.00 93 TYR A CA 1
ATOM 783 C C . TYR A 1 93 ? 10.086 -1.456 -11.455 1.00 94.00 93 TYR A C 1
ATOM 785 O O . TYR A 1 93 ? 9.840 -0.252 -11.324 1.00 94.00 93 TYR A O 1
ATOM 793 N N . ASP A 1 94 ? 10.799 -2.164 -10.585 1.00 91.19 94 ASP A N 1
ATOM 794 C CA . ASP A 1 94 ? 11.391 -1.577 -9.389 1.00 91.19 94 ASP A CA 1
ATOM 795 C C . ASP A 1 94 ? 12.663 -0.799 -9.737 1.00 91.19 94 ASP A C 1
ATOM 797 O O . ASP A 1 94 ? 13.472 -1.258 -10.544 1.00 91.19 94 ASP A O 1
ATOM 801 N N . ALA A 1 95 ? 12.850 0.361 -9.106 1.00 88.38 95 ALA A N 1
ATOM 802 C CA . ALA A 1 95 ? 14.018 1.218 -9.299 1.00 88.38 95 ALA A CA 1
ATOM 803 C C . ALA A 1 95 ? 15.358 0.495 -9.079 1.00 88.38 95 ALA A C 1
ATOM 805 O O . ALA A 1 95 ? 16.324 0.796 -9.774 1.00 88.38 95 ALA A O 1
ATOM 806 N N . SER A 1 96 ? 15.421 -0.480 -8.164 1.00 86.81 96 SER A N 1
ATOM 807 C CA . SER A 1 96 ? 16.616 -1.303 -7.912 1.00 86.81 96 SER A CA 1
ATOM 808 C C . SER A 1 96 ? 17.066 -2.118 -9.129 1.00 86.81 96 SER A C 1
ATOM 810 O O . SER A 1 96 ? 18.222 -2.530 -9.200 1.00 86.81 96 SER A O 1
ATOM 812 N N . GLN A 1 97 ? 16.173 -2.328 -10.099 1.00 87.19 97 GLN A N 1
ATOM 813 C CA . GLN A 1 97 ? 16.454 -3.036 -11.344 1.00 87.19 97 GLN A CA 1
ATOM 814 C C . GLN A 1 97 ? 16.749 -2.079 -12.511 1.00 87.19 97 GLN A C 1
ATOM 816 O O . GLN A 1 97 ? 16.974 -2.545 -13.628 1.00 87.19 97 GLN A O 1
ATOM 821 N N . VAL A 1 98 ? 16.698 -0.757 -12.310 1.00 87.12 98 VAL A N 1
ATOM 822 C CA . VAL A 1 98 ? 16.808 0.252 -13.376 1.00 87.12 98 VAL A CA 1
ATOM 823 C C . VAL A 1 98 ? 18.160 0.953 -13.327 1.00 87.12 98 VAL A C 1
ATOM 825 O O . VAL A 1 98 ? 18.604 1.427 -12.284 1.00 87.12 98 VAL A O 1
ATOM 828 N N . ILE A 1 99 ? 18.809 1.058 -14.486 1.00 87.69 99 ILE A N 1
ATOM 829 C CA . ILE A 1 99 ? 20.027 1.848 -14.655 1.00 87.69 99 ILE A CA 1
ATOM 830 C C . ILE A 1 99 ? 19.606 3.298 -14.876 1.00 87.69 99 ILE A C 1
ATOM 832 O O . ILE A 1 99 ? 19.110 3.667 -15.945 1.00 87.69 99 ILE A O 1
ATOM 836 N N . LEU A 1 100 ? 19.793 4.118 -13.846 1.00 85.19 100 LEU A N 1
ATOM 837 C CA . LEU A 1 100 ? 19.407 5.524 -13.855 1.00 85.19 100 LEU A CA 1
ATOM 838 C C . LEU A 1 100 ? 20.487 6.393 -14.508 1.00 85.19 100 LEU A C 1
ATOM 840 O O . LEU A 1 100 ? 21.679 6.209 -14.262 1.00 85.19 100 LEU A O 1
ATOM 844 N N . ASN A 1 101 ? 20.070 7.358 -15.328 1.00 84.19 101 ASN A N 1
ATOM 845 C CA . ASN A 1 101 ? 20.951 8.386 -15.900 1.00 84.19 101 ASN A CA 1
ATOM 846 C C . ASN A 1 101 ? 20.919 9.706 -15.098 1.00 84.19 101 ASN A C 1
ATOM 848 O O . ASN A 1 101 ? 21.748 10.586 -15.327 1.00 84.19 101 ASN A O 1
ATOM 852 N N . THR A 1 102 ? 19.991 9.820 -14.145 1.00 72.38 102 THR A N 1
ATOM 853 C CA . THR A 1 102 ? 19.817 10.943 -13.217 1.00 72.38 102 THR A CA 1
ATOM 854 C C . THR A 1 102 ? 19.480 10.417 -11.828 1.00 72.38 102 THR A C 1
ATOM 856 O O . THR A 1 102 ? 18.751 9.430 -11.711 1.00 72.38 102 THR A O 1
ATOM 859 N N . GLU A 1 103 ? 19.939 11.089 -10.772 1.00 69.00 103 GLU A N 1
ATOM 860 C CA . GLU A 1 103 ? 19.471 10.784 -9.417 1.00 69.00 103 GLU A CA 1
ATOM 861 C C . GLU A 1 103 ? 17.961 11.032 -9.312 1.00 69.00 103 GLU A C 1
ATOM 863 O O . GLU A 1 103 ? 17.461 12.106 -9.653 1.00 69.00 103 GLU A O 1
ATOM 868 N N . ILE A 1 104 ? 17.225 10.033 -8.825 1.00 65.38 104 ILE A N 1
ATOM 869 C CA . ILE A 1 104 ? 15.831 10.219 -8.434 1.00 65.38 104 ILE A CA 1
ATOM 870 C C . ILE A 1 104 ? 15.858 10.821 -7.037 1.00 65.38 104 ILE A C 1
ATOM 872 O O . ILE A 1 104 ? 16.179 10.133 -6.067 1.00 65.38 104 ILE A O 1
ATOM 876 N N . SER A 1 105 ? 15.494 12.095 -6.922 1.00 58.00 105 SER A N 1
ATOM 877 C CA . SER A 1 105 ? 15.164 12.647 -5.616 1.00 58.00 105 SER A CA 1
ATOM 878 C C . SER A 1 105 ? 13.838 12.034 -5.175 1.00 58.00 105 SER A C 1
ATOM 880 O O . SER A 1 105 ? 12.781 12.330 -5.734 1.00 58.00 105 SER A O 1
ATOM 882 N N . ILE A 1 106 ? 13.902 11.125 -4.204 1.00 52.53 106 ILE A N 1
ATOM 883 C CA . ILE A 1 106 ? 12.742 10.789 -3.386 1.00 52.53 106 ILE A CA 1
ATOM 884 C C . ILE A 1 106 ? 12.645 11.940 -2.382 1.00 52.53 106 ILE A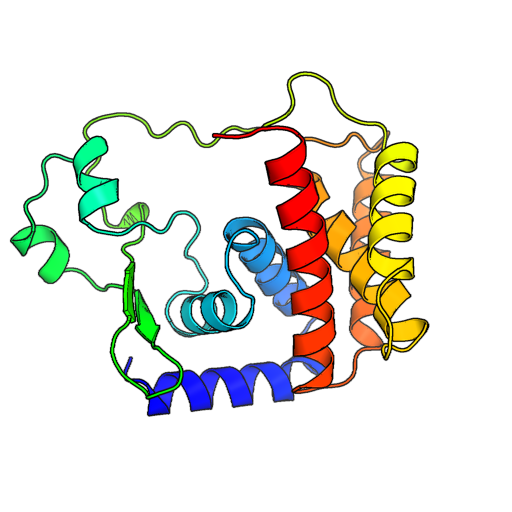 C 1
ATOM 886 O O . ILE A 1 106 ? 13.585 12.102 -1.600 1.00 52.53 106 ILE A O 1
ATOM 890 N N . PRO A 1 107 ? 11.587 12.769 -2.409 1.00 48.09 107 PRO A N 1
ATOM 891 C CA . PRO A 1 107 ? 11.452 13.842 -1.436 1.00 48.09 107 PRO A CA 1
ATOM 892 C C . PRO A 1 107 ? 11.506 13.238 -0.030 1.00 48.09 107 PRO A C 1
ATOM 894 O O . PRO A 1 107 ? 10.710 12.358 0.294 1.00 48.09 107 PRO A O 1
ATOM 897 N N . SER A 1 108 ? 12.463 13.679 0.788 1.00 44.06 108 SER A N 1
ATOM 898 C CA . SER A 1 108 ? 12.598 13.251 2.187 1.00 44.06 108 SER A CA 1
ATOM 899 C C . SER A 1 108 ? 11.417 13.715 3.048 1.00 44.06 108 SER A C 1
ATOM 901 O O . SER A 1 108 ? 11.120 13.108 4.069 1.00 44.06 108 SER A O 1
ATOM 903 N N . SER A 1 109 ? 10.729 14.766 2.602 1.00 47.41 109 SER A N 1
ATOM 904 C CA . SER A 1 109 ? 9.384 15.178 2.995 1.00 47.41 109 SER A CA 1
ATOM 905 C C . SER A 1 109 ? 8.799 15.974 1.825 1.00 47.41 109 SER A C 1
ATOM 907 O O . SER A 1 109 ? 9.525 16.682 1.126 1.00 47.41 109 SER A O 1
ATOM 909 N N . ILE A 1 110 ? 7.496 15.854 1.569 1.00 51.81 110 ILE A N 1
ATOM 910 C CA . ILE A 1 110 ? 6.818 16.688 0.550 1.00 51.81 110 ILE A CA 1
ATOM 911 C C . ILE A 1 110 ? 6.410 18.053 1.120 1.00 51.81 110 ILE A C 1
ATOM 913 O O . ILE A 1 110 ? 5.990 18.943 0.387 1.00 51.81 110 ILE A O 1
ATOM 917 N N . ASN A 1 111 ? 6.575 18.235 2.430 1.00 53.25 111 ASN A N 1
ATOM 918 C CA . ASN A 1 111 ? 6.163 19.431 3.135 1.00 53.25 111 ASN A CA 1
ATOM 919 C C . ASN A 1 111 ? 7.379 20.281 3.536 1.00 53.25 111 ASN A C 1
ATOM 921 O O . ASN A 1 111 ? 8.273 19.787 4.228 1.00 53.25 111 ASN A O 1
ATOM 925 N N . GLU A 1 112 ? 7.406 21.540 3.083 1.00 50.69 112 GLU A N 1
ATOM 926 C CA . GLU A 1 112 ? 8.410 22.547 3.470 1.00 50.69 112 GLU A CA 1
ATOM 927 C C . GLU A 1 112 ? 8.155 23.087 4.890 1.00 50.69 112 GLU A C 1
ATOM 929 O O . GLU A 1 112 ? 9.088 23.546 5.548 1.00 50.69 112 GLU A O 1
ATOM 934 N N . GLU A 1 113 ? 6.917 22.965 5.393 1.00 56.91 113 GLU A N 1
ATOM 935 C CA . GLU A 1 113 ? 6.536 23.303 6.767 1.00 56.91 113 GLU A CA 1
ATOM 936 C C . GLU A 1 113 ? 5.818 22.116 7.434 1.00 56.91 113 GLU A C 1
ATOM 938 O O . GLU A 1 113 ? 4.751 21.700 6.979 1.00 56.91 113 GLU A O 1
ATOM 943 N N . PRO A 1 114 ? 6.353 21.541 8.523 1.00 59.91 114 PRO A N 1
ATOM 944 C CA . PRO A 1 114 ? 5.704 20.425 9.196 1.00 59.91 114 PRO A CA 1
ATOM 945 C C . PRO A 1 114 ? 4.334 20.852 9.736 1.00 59.91 114 PRO A C 1
ATOM 947 O O . PRO A 1 114 ? 4.209 21.805 10.506 1.00 59.91 114 PRO A O 1
ATOM 950 N N . LEU A 1 115 ? 3.292 20.118 9.354 1.00 64.81 115 LEU A N 1
ATOM 951 C CA . LEU A 1 115 ? 1.965 20.253 9.952 1.00 64.81 115 LEU A CA 1
ATOM 952 C C . LEU A 1 115 ? 2.000 19.737 11.402 1.00 64.81 115 LEU A C 1
ATOM 954 O O . LEU A 1 115 ? 2.682 18.758 11.714 1.00 64.81 115 LEU A O 1
ATOM 958 N N . LEU A 1 116 ? 1.222 20.351 12.297 1.00 73.75 116 LEU A N 1
ATOM 959 C CA . LEU A 1 116 ? 1.074 19.854 13.667 1.00 73.75 116 LEU A CA 1
ATOM 960 C C . LEU A 1 116 ? 0.241 18.564 13.677 1.00 73.75 116 LEU A C 1
ATOM 962 O O . LEU A 1 116 ? -0.823 18.497 13.055 1.00 73.75 116 LEU A O 1
ATOM 966 N N . PHE A 1 117 ? 0.667 17.559 14.451 1.00 76.81 117 PHE A N 1
ATOM 967 C CA . PHE A 1 117 ? -0.034 16.270 14.562 1.00 76.81 117 PHE A CA 1
ATOM 968 C C . PHE A 1 117 ? -1.530 16.425 14.890 1.00 76.81 117 PHE A C 1
ATOM 970 O O . PHE A 1 117 ? -2.373 15.753 14.299 1.00 76.81 117 PHE A O 1
ATOM 977 N N . ILE A 1 118 ? -1.875 17.347 15.798 1.00 79.38 118 ILE A N 1
ATOM 978 C CA . ILE A 1 118 ? -3.263 17.607 16.219 1.00 79.38 118 ILE A CA 1
ATOM 979 C C . ILE A 1 118 ? -4.124 18.089 15.045 1.00 79.38 118 ILE A C 1
ATOM 981 O O . ILE A 1 118 ? -5.281 17.685 14.912 1.00 79.38 118 ILE A O 1
ATOM 985 N N . GLU A 1 119 ? -3.567 18.941 14.186 1.00 82.12 119 GLU A N 1
ATOM 986 C CA . GLU A 1 119 ? -4.278 19.454 13.020 1.00 82.12 119 GLU A CA 1
ATOM 987 C C . GLU A 1 119 ? -4.537 18.333 12.013 1.00 82.12 119 GLU A C 1
ATOM 989 O O . GLU A 1 119 ? -5.673 18.155 11.566 1.00 82.12 119 GLU A O 1
ATOM 994 N N . LEU A 1 120 ? -3.521 17.515 11.723 1.00 84.06 120 LEU A N 1
ATOM 995 C CA . LEU A 1 120 ? -3.676 16.378 10.822 1.00 84.06 120 LEU A CA 1
ATOM 996 C C . LEU A 1 120 ? -4.681 15.357 11.350 1.00 84.06 120 LEU A C 1
ATOM 998 O O . LEU A 1 120 ? -5.548 14.902 10.606 1.00 84.06 120 LEU A O 1
ATOM 1002 N N . ALA A 1 121 ? -4.584 15.014 12.634 1.00 87.06 121 ALA A N 1
ATOM 1003 C CA . ALA A 1 121 ? -5.506 14.094 13.285 1.00 87.06 121 ALA A CA 1
ATOM 1004 C C . ALA A 1 121 ? -6.954 14.574 13.167 1.00 87.06 121 ALA A C 1
ATOM 1006 O O . ALA A 1 121 ? -7.836 13.770 12.872 1.00 87.06 121 ALA A O 1
ATOM 1007 N N . SER A 1 122 ? -7.189 15.881 13.300 1.00 89.62 122 SER A N 1
ATOM 1008 C CA . SER A 1 122 ? -8.504 16.488 13.080 1.00 89.62 122 SER A CA 1
ATOM 1009 C C . SER A 1 122 ? -8.981 16.348 11.627 1.00 89.62 122 SER A C 1
ATOM 1011 O O . SER A 1 122 ? -10.129 15.973 11.378 1.00 89.62 122 SER A O 1
ATOM 1013 N N . GLN A 1 123 ? -8.105 16.591 10.646 1.00 89.88 123 GLN A N 1
ATOM 1014 C CA . GLN A 1 123 ? -8.448 16.452 9.224 1.00 89.88 123 GLN A CA 1
ATOM 1015 C C . GLN A 1 123 ? -8.759 15.000 8.830 1.00 89.88 123 GLN A C 1
ATOM 1017 O O . GLN A 1 123 ? -9.728 14.750 8.104 1.00 89.88 123 GLN A O 1
ATOM 1022 N N . VAL A 1 124 ? -7.961 14.048 9.323 1.00 92.12 124 VAL A N 1
ATOM 1023 C CA . VAL A 1 124 ? -8.167 12.608 9.122 1.00 92.12 124 VAL A CA 1
ATOM 1024 C C . VAL A 1 124 ? -9.488 12.168 9.748 1.00 92.12 124 VAL A C 1
ATOM 1026 O O . VAL A 1 124 ? -10.315 11.570 9.057 1.00 92.12 124 VAL A O 1
ATOM 1029 N N . ASP A 1 125 ? -9.723 12.519 11.016 1.00 93.75 125 ASP A N 1
ATOM 1030 C CA . ASP A 1 125 ? -10.947 12.139 11.724 1.00 93.75 125 ASP A CA 1
ATOM 1031 C C . ASP A 1 125 ? -12.192 12.683 11.022 1.00 93.75 125 ASP A C 1
ATOM 1033 O O . ASP A 1 125 ? -13.140 11.936 10.777 1.00 93.75 125 ASP A O 1
ATOM 1037 N N . LYS A 1 126 ? -12.160 13.948 10.583 1.00 93.19 126 LYS A N 1
ATOM 1038 C CA . LYS A 1 126 ? -13.251 14.544 9.808 1.00 93.19 126 LYS A CA 1
ATOM 1039 C C . LYS A 1 126 ? -13.566 13.715 8.559 1.00 93.19 126 LYS A C 1
ATOM 1041 O O . LYS A 1 126 ? -14.704 13.270 8.412 1.00 93.19 126 LYS A O 1
ATOM 1046 N N . LYS A 1 127 ? -12.572 13.443 7.705 1.00 92.81 127 LYS A N 1
ATOM 1047 C CA . LYS A 1 127 ? -12.759 12.681 6.453 1.00 92.81 127 LYS A CA 1
ATOM 1048 C C . LYS A 1 127 ? -13.295 11.269 6.697 1.00 92.81 127 LYS A C 1
ATOM 1050 O O . LYS A 1 127 ? -14.192 10.816 5.992 1.00 92.81 127 LYS A O 1
ATOM 1055 N N . ILE A 1 128 ? -12.771 10.564 7.697 1.00 93.75 128 ILE A N 1
ATOM 1056 C CA . ILE A 1 128 ? -13.183 9.186 7.997 1.00 93.75 128 ILE A CA 1
ATOM 1057 C C . ILE A 1 128 ? -14.557 9.140 8.680 1.00 93.75 128 ILE A C 1
ATOM 1059 O O . ILE A 1 128 ? -15.342 8.213 8.448 1.00 93.75 128 ILE A O 1
ATOM 1063 N N . SER A 1 129 ? -14.894 10.147 9.488 1.00 91.81 129 SER A N 1
ATOM 1064 C CA . SER A 1 129 ? -16.186 10.232 10.173 1.00 91.81 129 SER A CA 1
ATOM 1065 C C . SER A 1 129 ? -17.367 10.343 9.201 1.00 91.81 129 SER A C 1
ATOM 1067 O O . SER A 1 129 ? -18.422 9.761 9.474 1.00 91.81 129 SER A O 1
ATOM 1069 N N . GLU A 1 130 ? -17.171 10.986 8.047 1.00 90.56 130 GLU A N 1
ATOM 1070 C CA . GLU A 1 130 ? -18.187 11.209 7.009 1.00 90.56 130 GLU A CA 1
ATOM 1071 C C . GLU A 1 130 ? -18.608 9.910 6.289 1.00 90.56 130 GLU A C 1
ATOM 1073 O O . GLU A 1 130 ? -19.733 9.809 5.785 1.00 90.56 130 GLU A O 1
ATOM 1078 N N . VAL A 1 131 ? -17.756 8.876 6.299 1.00 90.44 131 VAL A N 1
ATOM 1079 C CA . VAL A 1 131 ? -18.017 7.602 5.611 1.00 90.44 131 VAL A CA 1
ATOM 1080 C C . VAL A 1 131 ? -19.132 6.810 6.296 1.00 90.44 131 VAL A C 1
ATOM 1082 O O . VAL A 1 131 ? -19.089 6.523 7.495 1.00 90.44 131 VAL A O 1
ATOM 1085 N N . GLN A 1 132 ? -20.153 6.438 5.526 1.00 88.50 132 GLN A N 1
ATOM 1086 C CA . GLN A 1 132 ? -21.304 5.661 5.997 1.00 88.50 132 GLN A CA 1
ATOM 1087 C C . GLN A 1 132 ? -21.043 4.148 5.907 1.00 88.50 132 GLN A C 1
ATOM 1089 O O . GLN A 1 132 ? -20.133 3.705 5.211 1.00 88.50 132 GLN A O 1
ATOM 1094 N N . ASN A 1 133 ? -21.869 3.342 6.584 1.00 86.38 133 ASN A N 1
ATOM 1095 C CA . ASN A 1 133 ? -21.845 1.868 6.520 1.00 86.38 133 ASN A CA 1
ATOM 1096 C C . ASN A 1 133 ? -20.531 1.203 6.975 1.00 86.38 133 ASN A C 1
ATOM 1098 O O . ASN A 1 133 ? -20.178 0.119 6.510 1.00 86.38 133 ASN A O 1
ATOM 1102 N N . ILE A 1 134 ? -19.825 1.831 7.914 1.00 86.62 134 ILE A N 1
ATOM 1103 C CA . ILE A 1 134 ? -18.604 1.299 8.523 1.00 86.62 134 ILE A CA 1
ATOM 1104 C C . ILE A 1 134 ? -18.671 1.482 10.048 1.00 86.62 134 ILE A C 1
ATOM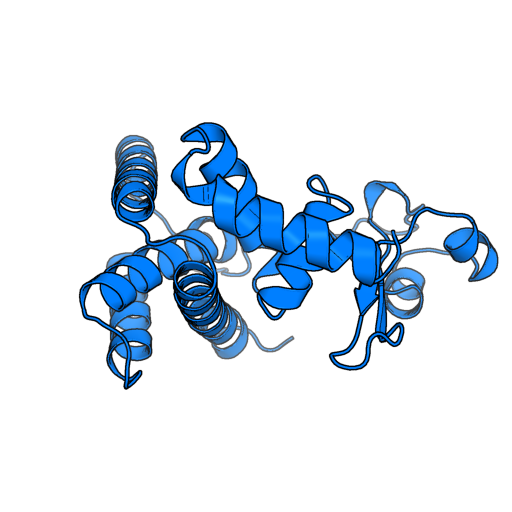 1106 O O . ILE A 1 134 ? -19.184 2.497 10.531 1.00 86.62 134 ILE A O 1
ATOM 1110 N N . SER A 1 135 ? -18.221 0.486 10.819 1.00 88.69 135 SER A N 1
ATOM 1111 C CA . SER A 1 135 ? -18.360 0.500 12.282 1.00 88.69 135 SER A CA 1
ATOM 1112 C C . SER A 1 135 ? -17.449 1.541 12.940 1.00 88.69 135 SER A C 1
ATOM 1114 O O . SER A 1 135 ? -16.452 1.977 12.363 1.00 88.69 135 SER A O 1
ATOM 1116 N N . LYS A 1 136 ? -17.758 1.925 14.184 1.00 88.75 136 LYS A N 1
ATOM 1117 C CA . LYS A 1 136 ? -16.934 2.876 14.947 1.00 88.75 136 LYS A CA 1
ATOM 1118 C C . LYS A 1 136 ? -15.507 2.355 15.150 1.00 88.75 136 LYS A C 1
ATOM 1120 O O . LYS A 1 136 ? -14.550 3.117 15.054 1.00 88.75 136 LYS A O 1
ATOM 1125 N N . GLU A 1 137 ? -15.363 1.057 15.388 1.00 85.88 137 GLU A N 1
ATOM 1126 C CA . GLU A 1 137 ? -14.077 0.378 15.560 1.00 85.88 137 GLU A CA 1
ATOM 1127 C C . GLU A 1 137 ? -13.261 0.415 14.265 1.00 85.88 137 GLU A C 1
ATOM 1129 O O . GLU A 1 137 ? -12.069 0.710 14.289 1.00 85.88 137 GLU A O 1
ATOM 1134 N N . GLN A 1 138 ? -13.916 0.179 13.126 1.00 88.31 138 GLN A N 1
ATOM 1135 C CA . GLN A 1 138 ? -13.289 0.256 11.810 1.00 88.31 138 GLN A CA 1
ATOM 1136 C C . GLN A 1 138 ? -12.852 1.686 11.464 1.00 88.31 138 GLN A C 1
ATOM 1138 O O . GLN A 1 138 ? -11.750 1.860 10.952 1.00 88.31 138 GLN A O 1
ATOM 1143 N N . LYS A 1 139 ? -13.658 2.708 11.791 1.00 91.50 139 LYS A N 1
ATOM 1144 C CA . LYS A 1 139 ? -13.264 4.122 11.638 1.00 91.50 139 LYS A CA 1
ATOM 1145 C C . LYS A 1 139 ? -12.061 4.472 12.504 1.00 91.50 139 LYS A C 1
ATOM 1147 O O . LYS A 1 139 ? -11.098 5.038 12.007 1.00 91.50 139 LYS A O 1
ATOM 1152 N N . SER A 1 140 ? -12.090 4.090 13.781 1.00 89.44 140 SER A N 1
ATOM 1153 C CA . SER A 1 140 ? -10.985 4.348 14.710 1.00 89.44 140 SER A CA 1
ATOM 1154 C C . SER A 1 140 ? -9.675 3.734 14.222 1.00 89.44 140 SER A C 1
ATOM 1156 O O . SER A 1 140 ? -8.622 4.351 14.338 1.00 89.44 140 SER A O 1
ATOM 1158 N N . LEU A 1 141 ? -9.736 2.531 13.662 1.00 89.75 141 LEU A N 1
ATOM 1159 C CA . LEU A 1 141 ? -8.570 1.891 13.083 1.00 89.75 141 LEU A CA 1
ATOM 1160 C C . LEU A 1 141 ? -8.121 2.562 11.782 1.00 89.75 141 LEU A C 1
ATOM 1162 O O . LEU A 1 141 ? -6.927 2.785 11.607 1.00 89.75 141 LEU A O 1
ATOM 1166 N N . ALA A 1 142 ? -9.054 2.890 10.887 1.00 92.38 142 ALA A N 1
ATOM 1167 C CA . ALA A 1 142 ? -8.733 3.601 9.656 1.00 92.38 142 ALA A CA 1
ATOM 1168 C C . ALA A 1 142 ? -8.071 4.957 9.954 1.00 92.38 142 ALA A C 1
ATOM 1170 O O . ALA A 1 142 ? -7.129 5.318 9.260 1.00 92.38 142 ALA A O 1
ATOM 1171 N N . ASN A 1 143 ? -8.489 5.654 11.021 1.00 91.94 143 ASN A N 1
ATOM 1172 C CA . ASN A 1 143 ? -7.838 6.875 11.505 1.00 91.94 143 ASN A CA 1
ATOM 1173 C C . ASN A 1 143 ? -6.368 6.619 11.855 1.00 91.94 143 ASN A C 1
ATOM 1175 O O . ASN A 1 143 ? -5.492 7.321 11.359 1.00 91.94 143 ASN A O 1
ATOM 1179 N N . HIS A 1 144 ? -6.082 5.599 12.674 1.00 89.81 144 HIS A N 1
ATOM 1180 C CA . HIS A 1 144 ? -4.702 5.269 13.047 1.00 89.81 144 HIS A CA 1
ATOM 1181 C C . HIS A 1 144 ? -3.848 4.890 11.831 1.00 89.81 144 HIS A C 1
ATOM 1183 O O . HIS A 1 144 ? -2.717 5.346 11.717 1.00 89.81 144 HIS A O 1
ATOM 1189 N N . LEU A 1 145 ? -4.395 4.106 10.899 1.00 91.69 145 LEU A N 1
ATOM 1190 C CA . LEU A 1 145 ? -3.690 3.699 9.681 1.00 91.69 145 LEU A CA 1
ATOM 1191 C C . LEU A 1 145 ? -3.452 4.868 8.717 1.00 91.69 145 LEU A C 1
ATOM 1193 O O . LEU A 1 145 ? -2.376 4.972 8.141 1.00 91.69 145 LEU A O 1
ATOM 1197 N N . ALA A 1 146 ? -4.423 5.770 8.560 1.00 92.00 146 ALA A N 1
ATOM 1198 C CA . ALA A 1 146 ? -4.260 6.962 7.736 1.00 92.00 146 ALA A CA 1
ATOM 1199 C C . ALA A 1 146 ? -3.189 7.890 8.321 1.00 92.00 146 ALA A C 1
ATOM 1201 O O . ALA A 1 146 ? -2.320 8.351 7.589 1.00 92.00 146 ALA A O 1
ATOM 1202 N N . LEU A 1 147 ? -3.208 8.111 9.640 1.00 89.44 147 LEU A N 1
ATOM 1203 C CA . LEU A 1 147 ? -2.153 8.851 10.336 1.00 89.44 147 LEU A CA 1
ATOM 1204 C C . LEU A 1 147 ? -0.787 8.190 10.151 1.00 89.44 147 LEU A C 1
ATOM 1206 O O . LEU A 1 147 ? 0.180 8.883 9.861 1.00 89.44 147 LEU A O 1
ATOM 1210 N N . TYR A 1 148 ? -0.723 6.862 10.255 1.00 88.62 148 TYR A N 1
ATOM 1211 C CA . TYR A 1 148 ? 0.510 6.105 10.068 1.00 88.62 148 TYR A CA 1
ATOM 1212 C C . TYR A 1 148 ? 1.072 6.292 8.656 1.00 88.62 148 TYR A C 1
ATOM 1214 O O . TYR A 1 148 ? 2.235 6.641 8.491 1.00 88.62 148 TYR A O 1
ATOM 1222 N N . ASN A 1 149 ? 0.227 6.159 7.632 1.00 88.12 149 ASN A N 1
ATOM 1223 C CA . ASN A 1 149 ? 0.627 6.376 6.244 1.00 88.12 149 ASN A CA 1
ATOM 1224 C C . ASN A 1 149 ? 1.143 7.806 5.994 1.00 88.12 149 ASN A C 1
ATOM 1226 O O . ASN A 1 149 ? 2.012 8.027 5.153 1.00 88.12 149 ASN A O 1
ATOM 1230 N N . LEU A 1 150 ? 0.597 8.798 6.693 1.00 84.06 150 LEU A N 1
ATOM 1231 C CA . LEU A 1 150 ? 0.992 10.195 6.530 1.00 84.06 150 LEU A CA 1
ATOM 1232 C C . LEU A 1 150 ? 2.260 10.546 7.310 1.00 84.06 150 LEU A C 1
ATOM 1234 O O . LEU A 1 150 ? 2.940 11.500 6.935 1.00 84.06 150 LEU A O 1
ATOM 1238 N N . PHE A 1 151 ? 2.574 9.766 8.348 1.00 77.19 151 PHE A N 1
ATOM 1239 C CA . PHE A 1 151 ? 3.564 10.084 9.368 1.00 77.19 151 PHE A CA 1
ATOM 1240 C C . PHE A 1 151 ? 4.937 10.454 8.784 1.00 77.19 151 PHE A C 1
ATOM 1242 O O . PHE A 1 151 ? 5.368 11.600 8.914 1.00 77.19 151 PHE A O 1
ATOM 1249 N N . ASP A 1 152 ? 5.570 9.531 8.055 1.00 67.50 152 ASP A N 1
ATOM 1250 C CA . ASP A 1 152 ? 6.865 9.796 7.411 1.00 67.50 152 ASP A CA 1
ATOM 1251 C C . ASP A 1 152 ? 6.706 10.564 6.087 1.00 67.50 152 ASP A C 1
ATOM 1253 O O . ASP A 1 152 ? 7.619 11.253 5.644 1.00 67.50 152 ASP A O 1
ATOM 1257 N N . TYR A 1 153 ? 5.531 10.487 5.451 1.00 66.50 153 TYR A N 1
ATOM 1258 C CA . TYR A 1 153 ? 5.319 11.021 4.104 1.00 66.50 153 TYR A CA 1
ATOM 1259 C C . TYR A 1 153 ? 5.250 12.559 4.055 1.00 66.50 153 TYR A C 1
ATOM 1261 O O . TYR A 1 153 ? 5.803 13.176 3.142 1.00 66.50 153 TYR A O 1
ATOM 1269 N N . LEU A 1 154 ? 4.579 13.202 5.018 1.00 65.19 154 LEU A N 1
ATOM 1270 C CA . LEU A 1 154 ? 4.502 14.674 5.075 1.00 65.19 154 LEU A CA 1
ATOM 1271 C C . LEU A 1 154 ? 5.443 15.284 6.126 1.00 65.19 154 LEU A C 1
ATOM 1273 O O . LEU A 1 154 ? 5.333 16.477 6.397 1.00 65.19 154 LEU A O 1
ATOM 1277 N N . GLY A 1 155 ? 6.362 14.496 6.699 1.00 59.03 155 GLY A N 1
ATOM 1278 C CA . GLY A 1 155 ? 7.360 14.986 7.654 1.00 59.03 155 GLY A CA 1
ATOM 1279 C C . GLY A 1 155 ? 6.751 15.569 8.933 1.00 59.03 155 GLY A C 1
ATOM 1280 O O . GLY A 1 155 ? 7.139 16.659 9.351 1.00 59.03 155 GLY A O 1
ATOM 1281 N N . PHE A 1 156 ? 5.771 14.886 9.537 1.00 65.69 156 PHE A N 1
ATOM 1282 C CA . PHE A 1 156 ? 5.165 15.352 10.789 1.00 65.69 156 PHE A CA 1
ATOM 1283 C C . PHE A 1 156 ? 6.152 15.275 11.950 1.00 65.69 156 PHE A C 1
ATOM 1285 O O . PHE A 1 156 ? 6.907 14.314 12.083 1.00 65.69 156 PHE A O 1
ATOM 1292 N N . PHE A 1 157 ? 6.086 16.268 12.834 1.00 57.22 157 PHE A N 1
ATOM 1293 C CA . PHE A 1 157 ? 6.877 16.286 14.055 1.00 57.22 157 PHE A CA 1
ATOM 1294 C C . PHE A 1 157 ? 6.059 15.708 15.214 1.00 57.22 157 PHE A C 1
ATOM 1296 O O . PHE A 1 157 ? 4.996 16.229 15.558 1.00 57.22 157 PHE A O 1
ATOM 1303 N N . LEU A 1 158 ? 6.562 14.628 15.806 1.00 62.78 158 LEU A N 1
ATOM 1304 C CA . LEU A 1 158 ? 6.312 14.320 17.213 1.00 62.78 158 LEU A CA 1
ATOM 1305 C C . LEU A 1 158 ? 7.464 14.919 18.016 1.00 62.78 158 LEU A C 1
ATOM 1307 O O . LEU A 1 158 ? 8.587 14.994 17.513 1.00 62.78 158 LEU A O 1
ATOM 1311 N N . ASP A 1 159 ? 7.203 15.361 19.243 1.00 61.69 159 ASP A N 1
ATOM 1312 C CA . ASP A 1 159 ? 8.156 16.185 19.992 1.00 61.69 159 ASP A CA 1
ATOM 1313 C C . ASP A 1 159 ? 9.426 15.398 20.373 1.00 61.69 159 ASP A C 1
ATOM 1315 O O . ASP A 1 159 ? 10.460 15.988 20.695 1.00 61.69 159 ASP A O 1
ATOM 1319 N N . ASN A 1 160 ? 9.366 14.059 20.351 1.00 71.56 160 ASN A N 1
ATOM 1320 C CA . ASN A 1 160 ? 10.476 13.163 20.674 1.00 71.56 160 ASN A CA 1
ATOM 1321 C C . ASN A 1 160 ? 10.272 11.724 20.141 1.00 71.56 160 ASN A C 1
ATOM 1323 O O . ASN A 1 160 ? 9.178 11.317 19.753 1.00 71.56 160 ASN A O 1
ATOM 1327 N N . GLU A 1 161 ? 11.344 10.925 20.186 1.00 76.94 161 GLU A N 1
ATOM 1328 C CA . GLU A 1 161 ? 11.365 9.503 19.797 1.00 76.94 161 GLU A CA 1
ATOM 1329 C C . GLU A 1 161 ? 10.376 8.641 20.606 1.00 76.94 161 GLU A C 1
ATOM 1331 O O . GLU A 1 161 ? 9.753 7.729 20.067 1.00 76.94 161 GLU A O 1
ATOM 1336 N N . THR A 1 162 ? 10.151 8.960 21.884 1.00 81.25 162 THR A N 1
ATOM 1337 C CA . THR A 1 162 ? 9.217 8.214 22.745 1.00 81.25 162 THR A CA 1
ATOM 1338 C C . THR A 1 162 ? 7.769 8.346 22.273 1.00 81.25 162 THR A C 1
ATOM 1340 O O . THR A 1 162 ? 7.007 7.380 22.329 1.00 81.25 162 THR A O 1
ATOM 1343 N N . GLU A 1 163 ? 7.370 9.516 21.780 1.00 75.19 163 GLU A N 1
ATOM 1344 C CA . GLU A 1 163 ? 6.049 9.726 21.184 1.00 75.19 163 GLU A CA 1
ATOM 1345 C C . GLU A 1 163 ? 5.885 8.946 19.880 1.00 75.19 163 GLU A C 1
ATOM 1347 O O . GLU A 1 163 ? 4.817 8.373 19.648 1.00 75.19 163 GLU A O 1
ATOM 1352 N N . TYR A 1 164 ? 6.944 8.865 19.066 1.00 77.69 164 TYR A N 1
ATOM 1353 C CA . TYR A 1 164 ? 6.965 8.044 17.853 1.00 77.69 164 TYR A CA 1
ATOM 1354 C C . TYR A 1 164 ? 6.744 6.572 18.190 1.00 77.69 164 TYR A C 1
ATOM 1356 O O . TYR A 1 164 ? 5.793 5.954 17.709 1.00 77.69 164 TYR A O 1
ATOM 1364 N N . GLU A 1 165 ? 7.549 6.014 19.094 1.00 81.81 165 GLU A N 1
ATOM 1365 C CA . GLU A 1 165 ? 7.387 4.631 19.546 1.00 81.81 165 GLU A CA 1
ATOM 1366 C C . GLU A 1 165 ? 5.989 4.384 20.123 1.00 81.81 165 GLU A C 1
ATOM 1368 O O . GLU A 1 165 ? 5.353 3.363 19.842 1.00 81.81 165 GLU A O 1
ATOM 1373 N N . HIS A 1 166 ? 5.463 5.337 20.895 1.00 84.06 166 HIS A N 1
ATOM 1374 C CA . HIS A 1 166 ? 4.121 5.249 21.453 1.00 84.06 166 HIS A CA 1
ATOM 1375 C C . HIS A 1 166 ? 3.039 5.196 20.365 1.00 84.06 166 HIS A C 1
ATOM 1377 O O . HIS A 1 166 ? 2.124 4.367 20.444 1.00 84.06 166 HIS A O 1
ATOM 1383 N N . PHE A 1 167 ? 3.153 6.035 19.334 1.00 84.50 167 PHE A N 1
ATOM 1384 C CA . PHE A 1 167 ? 2.246 6.054 18.190 1.00 84.50 167 PHE A CA 1
ATOM 1385 C C . PHE A 1 167 ? 2.270 4.725 17.418 1.00 84.50 167 PHE A C 1
ATOM 1387 O O . PHE A 1 167 ? 1.214 4.140 17.138 1.00 84.50 167 PHE A O 1
ATOM 1394 N N . ILE A 1 168 ? 3.463 4.190 17.150 1.00 84.44 168 ILE A N 1
ATOM 1395 C CA . ILE A 1 168 ? 3.648 2.885 16.503 1.00 84.44 168 ILE A CA 1
ATOM 1396 C C . ILE A 1 168 ? 3.009 1.770 17.345 1.00 84.44 168 ILE A C 1
ATOM 1398 O O . ILE A 1 168 ? 2.229 0.960 16.836 1.00 84.44 168 ILE A O 1
ATOM 1402 N N . LEU A 1 169 ? 3.240 1.765 18.662 1.00 85.38 169 LEU A N 1
ATOM 1403 C CA . LEU A 1 169 ? 2.654 0.788 19.583 1.00 85.38 169 LEU A CA 1
ATOM 1404 C C . LEU A 1 169 ? 1.121 0.852 19.621 1.00 85.38 169 LEU A C 1
ATOM 1406 O O . LEU A 1 169 ? 0.465 -0.193 19.683 1.00 85.38 169 LEU A O 1
ATOM 1410 N N . ILE A 1 170 ? 0.524 2.049 19.594 1.00 85.56 170 ILE A N 1
ATOM 1411 C CA . ILE A 1 170 ? -0.937 2.215 19.513 1.00 85.56 170 ILE A CA 1
ATOM 1412 C C . ILE A 1 170 ? -1.467 1.674 18.186 1.00 85.56 170 ILE A C 1
ATOM 1414 O O . ILE A 1 170 ? -2.490 0.978 18.180 1.00 85.56 170 ILE A O 1
ATOM 1418 N N . THR A 1 171 ? -0.772 1.947 17.082 1.00 84.56 171 THR A N 1
ATOM 1419 C CA . THR A 1 171 ? -1.138 1.461 15.746 1.00 84.56 171 THR A CA 1
ATOM 1420 C C . THR A 1 171 ? -1.160 -0.067 15.725 1.00 84.56 171 THR A C 1
ATOM 1422 O O . THR A 1 171 ? -2.196 -0.663 15.425 1.00 84.56 171 THR A O 1
ATOM 1425 N N . ILE A 1 172 ? -0.093 -0.718 16.194 1.00 84.38 172 ILE A N 1
ATOM 1426 C CA . ILE A 1 172 ? -0.010 -2.184 16.309 1.00 84.38 172 ILE A CA 1
ATOM 1427 C C . ILE A 1 172 ? -1.112 -2.740 17.218 1.00 84.38 172 ILE A C 1
ATOM 1429 O O . ILE A 1 172 ? -1.804 -3.696 16.859 1.00 84.38 172 ILE A O 1
ATOM 1433 N N . LYS A 1 173 ? -1.328 -2.145 18.399 1.00 85.44 173 LYS A N 1
ATOM 1434 C CA . LYS A 1 173 ? -2.391 -2.579 19.327 1.00 85.44 173 LYS A CA 1
ATOM 1435 C C . LYS A 1 173 ? -3.782 -2.458 18.710 1.00 85.44 173 LYS A C 1
ATOM 1437 O O . LYS A 1 173 ? -4.643 -3.292 18.990 1.00 85.44 173 LYS A O 1
ATOM 1442 N N . SER A 1 174 ? -4.008 -1.433 17.896 1.00 81.56 174 SER A N 1
ATOM 1443 C CA . SER A 1 174 ? -5.269 -1.233 17.179 1.00 81.56 174 SER A CA 1
ATOM 1444 C C . SER A 1 174 ? -5.443 -2.284 16.088 1.00 81.56 174 SER A C 1
ATOM 1446 O O . SER A 1 174 ? -6.520 -2.863 15.959 1.00 81.56 174 SER A O 1
ATOM 1448 N N . ILE A 1 175 ? -4.359 -2.609 15.384 1.00 80.81 175 ILE A N 1
ATOM 1449 C CA . ILE A 1 175 ? -4.321 -3.639 14.345 1.00 80.81 175 ILE A CA 1
ATOM 1450 C C . ILE A 1 175 ? -4.552 -5.043 14.912 1.00 80.81 175 ILE A C 1
ATOM 1452 O O . ILE A 1 175 ? -5.206 -5.863 14.280 1.00 80.81 175 ILE A O 1
ATOM 1456 N N . LYS A 1 176 ? -4.113 -5.338 16.139 1.00 77.00 176 LYS A N 1
ATOM 1457 C CA . LYS A 1 176 ? -4.411 -6.626 16.799 1.00 77.00 176 LYS A CA 1
ATOM 1458 C C . LYS A 1 176 ? -5.902 -6.881 17.019 1.00 77.00 176 LYS A C 1
ATOM 1460 O O . LYS A 1 176 ? -6.302 -8.027 17.187 1.00 77.00 176 LYS A O 1
ATOM 1465 N N . LYS A 1 177 ? -6.727 -5.832 17.034 1.00 72.44 177 LYS A N 1
ATOM 1466 C CA . LYS A 1 177 ? -8.184 -5.936 17.209 1.00 72.44 177 LYS A CA 1
ATOM 1467 C C . LYS A 1 177 ? -8.924 -6.143 15.879 1.00 72.44 177 LYS A C 1
ATOM 1469 O O . LYS A 1 177 ? -10.153 -6.095 15.857 1.00 72.44 177 LYS A O 1
ATOM 1474 N N . ILE A 1 178 ? -8.194 -6.341 14.777 1.00 67.50 178 ILE A N 1
ATOM 1475 C CA . ILE A 1 178 ? -8.737 -6.384 13.419 1.00 67.50 178 ILE A CA 1
ATOM 1476 C C . ILE A 1 178 ? -9.442 -7.705 13.076 1.00 67.50 178 ILE A C 1
ATOM 1478 O O . ILE A 1 178 ? -8.960 -8.780 13.429 1.00 67.50 178 ILE A O 1
ATOM 1482 N N . PRO A 1 179 ? -10.528 -7.637 12.285 1.00 66.81 179 PRO A N 1
ATOM 1483 C CA . PRO A 1 179 ? -11.088 -8.777 11.554 1.00 66.81 179 PRO A CA 1
ATOM 1484 C C . PRO A 1 179 ? -10.298 -9.161 10.279 1.00 66.81 179 PRO A C 1
ATOM 1486 O O . PRO A 1 179 ? -9.903 -8.292 9.514 1.00 66.81 179 PRO A O 1
ATOM 1489 N N . SER A 1 180 ? -10.145 -10.455 9.985 1.00 74.00 180 SER A N 1
ATOM 1490 C CA . SER A 1 180 ? -9.507 -10.963 8.753 1.00 74.00 180 SER A CA 1
ATOM 1491 C C . SER A 1 180 ? -10.285 -10.664 7.461 1.00 74.00 180 SER A C 1
ATOM 1493 O O . SER A 1 180 ? -11.465 -10.291 7.478 1.00 74.00 180 SER A O 1
ATOM 1495 N N . GLY A 1 181 ? -9.621 -10.878 6.320 1.00 78.69 181 GLY A N 1
ATOM 1496 C CA . GLY A 1 181 ? -10.270 -10.931 5.009 1.00 78.69 181 GLY A CA 1
ATOM 1497 C C . GLY A 1 181 ? -10.827 -9.5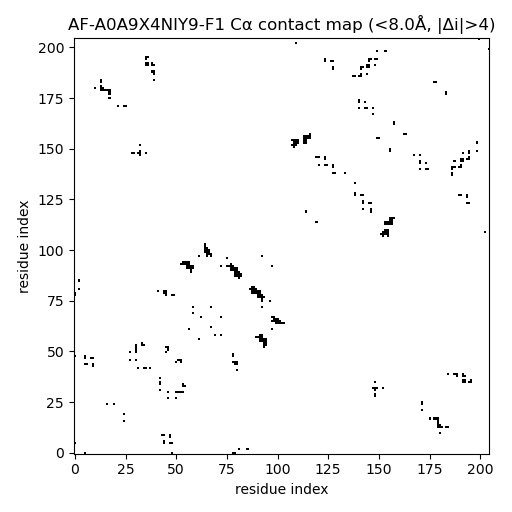85 4.536 1.00 78.69 181 GLY A C 1
ATOM 1498 O O . GLY A 1 181 ? -10.200 -8.538 4.681 1.00 78.69 181 GLY A O 1
ATOM 1499 N N . GLU A 1 182 ? -12.040 -9.605 3.979 1.00 79.25 182 GLU A N 1
ATOM 1500 C CA . GLU A 1 182 ? -12.691 -8.445 3.342 1.00 79.25 182 GLU A CA 1
ATOM 1501 C C . GLU A 1 182 ? -12.863 -7.239 4.287 1.00 79.25 182 GLU A C 1
ATOM 1503 O O . GLU A 1 182 ? -12.895 -6.084 3.862 1.00 79.25 182 GLU A O 1
ATOM 1508 N N . ARG A 1 183 ? -12.968 -7.481 5.599 1.00 84.12 183 ARG A N 1
ATOM 1509 C CA . ARG A 1 183 ? -13.118 -6.397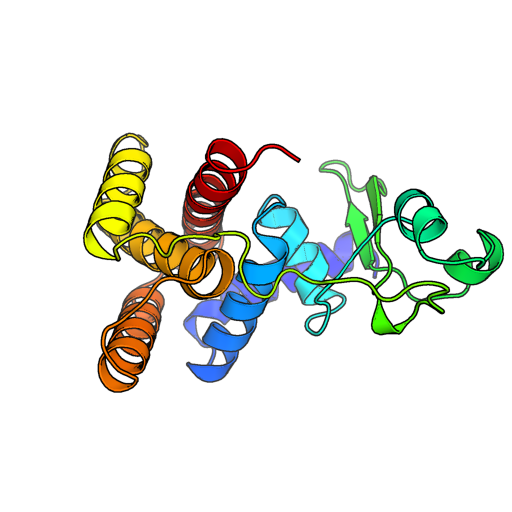 6.576 1.00 84.12 183 ARG A CA 1
ATOM 1510 C C . ARG A 1 183 ? -11.817 -5.625 6.785 1.00 84.12 183 ARG A C 1
ATOM 1512 O O . ARG A 1 183 ? -11.889 -4.408 6.932 1.00 84.12 183 ARG A O 1
ATOM 1519 N N . LEU A 1 184 ? -10.667 -6.304 6.780 1.00 85.69 184 LEU A N 1
ATOM 1520 C CA . LEU A 1 184 ? -9.348 -5.662 6.794 1.00 85.69 184 LEU A CA 1
ATOM 1521 C C . LEU A 1 184 ? -9.164 -4.819 5.528 1.00 85.69 184 LEU A C 1
ATOM 1523 O O . LEU A 1 184 ? -8.789 -3.652 5.621 1.00 85.69 184 LEU A O 1
ATOM 1527 N N . LEU A 1 185 ? -9.521 -5.380 4.369 1.00 89.44 185 LEU A N 1
ATOM 1528 C CA . LEU A 1 185 ? -9.413 -4.702 3.079 1.00 89.44 185 LEU A CA 1
ATOM 1529 C C . LEU A 1 185 ? -10.187 -3.375 3.050 1.00 89.44 185 LEU A C 1
ATOM 1531 O O . LEU A 1 185 ? -9.643 -2.349 2.653 1.00 89.44 185 LEU A O 1
ATOM 1535 N N . LYS A 1 186 ? -11.429 -3.362 3.554 1.00 89.81 186 LYS A N 1
ATOM 1536 C CA . LYS A 1 186 ? -12.250 -2.139 3.646 1.00 89.81 186 LYS A CA 1
ATOM 1537 C C . LYS A 1 186 ? -11.604 -1.049 4.501 1.00 89.81 186 LYS A C 1
ATOM 1539 O O . LYS A 1 186 ? -11.666 0.124 4.143 1.00 89.81 186 LYS A O 1
ATOM 1544 N N . VAL A 1 187 ? -10.992 -1.421 5.624 1.00 91.62 187 VAL A N 1
ATOM 1545 C CA . VAL A 1 187 ? -10.319 -0.462 6.513 1.00 91.62 187 VAL A CA 1
ATOM 1546 C C . VAL A 1 187 ? -9.062 0.093 5.845 1.00 91.62 187 VAL A C 1
ATOM 1548 O O . VAL A 1 187 ? -8.884 1.308 5.832 1.00 91.62 187 VAL A O 1
ATOM 1551 N N . LEU A 1 188 ? -8.222 -0.767 5.261 1.00 92.25 188 LEU A N 1
ATOM 1552 C CA . LEU A 1 188 ? -7.021 -0.342 4.536 1.00 92.25 188 LEU A CA 1
ATOM 1553 C C . LEU A 1 188 ? -7.376 0.570 3.354 1.00 92.25 188 LEU A C 1
ATOM 1555 O O . LEU A 1 188 ? -6.780 1.631 3.192 1.00 92.25 188 LEU A O 1
ATOM 1559 N N . SER A 1 189 ? -8.406 0.209 2.583 1.00 93.25 189 SER A N 1
ATOM 1560 C CA . SER A 1 189 ? -8.920 1.033 1.485 1.00 93.25 189 SER A CA 1
ATOM 1561 C C . SER A 1 189 ? -9.344 2.419 1.964 1.00 93.25 189 SER A C 1
ATOM 1563 O O . SER A 1 189 ? -9.029 3.411 1.305 1.00 93.25 189 SER A O 1
ATOM 1565 N N . LEU A 1 190 ? -10.055 2.503 3.093 1.00 93.69 190 LEU A N 1
ATOM 1566 C CA . LEU A 1 190 ? -10.491 3.776 3.660 1.00 93.69 190 LEU A CA 1
ATOM 1567 C C . LEU A 1 190 ? -9.301 4.616 4.137 1.00 93.69 190 LEU A C 1
ATOM 1569 O O . LEU A 1 190 ? -9.233 5.806 3.831 1.00 93.69 190 LEU A O 1
ATOM 1573 N N . ALA A 1 191 ? -8.359 3.992 4.846 1.00 93.50 191 ALA A N 1
ATOM 1574 C CA . ALA A 1 191 ? -7.158 4.653 5.335 1.00 93.50 191 ALA A CA 1
ATOM 1575 C C . ALA A 1 191 ? -6.332 5.238 4.180 1.00 93.50 191 ALA A C 1
ATOM 1577 O O . ALA A 1 191 ? -6.036 6.431 4.197 1.00 93.50 191 ALA A O 1
ATOM 1578 N N . ASN A 1 192 ? -6.057 4.435 3.146 1.00 93.50 192 ASN A N 1
ATOM 1579 C CA . ASN A 1 192 ? -5.299 4.857 1.966 1.00 93.50 192 ASN A CA 1
ATOM 1580 C C . ASN A 1 192 ? -6.023 5.947 1.179 1.00 93.50 192 ASN A C 1
ATOM 1582 O O . ASN A 1 192 ? -5.402 6.921 0.771 1.00 93.50 192 ASN A O 1
ATOM 1586 N N . SER A 1 193 ? -7.343 5.834 1.003 1.00 91.69 193 SER A N 1
ATOM 1587 C CA . SER A 1 193 ? -8.124 6.875 0.318 1.00 91.69 193 SER A CA 1
ATOM 1588 C C . SER A 1 193 ? -8.042 8.207 1.066 1.00 91.69 193 SER A C 1
ATOM 1590 O O . SER A 1 193 ? -7.867 9.260 0.453 1.00 91.69 193 SER A O 1
ATOM 1592 N N . CYS A 1 194 ? -8.133 8.170 2.399 1.00 91.62 194 CYS A N 1
ATOM 1593 C CA . CYS A 1 194 ? -8.001 9.359 3.230 1.00 91.62 194 CYS A CA 1
ATOM 1594 C C . CYS A 1 194 ? -6.595 9.958 3.119 1.00 91.62 194 CYS A C 1
ATOM 1596 O O . CYS A 1 194 ? -6.470 11.136 2.772 1.00 91.62 194 CYS A O 1
ATOM 1598 N N . SER A 1 195 ? -5.553 9.161 3.366 1.00 89.62 195 SER A N 1
ATOM 1599 C CA . SER A 1 195 ? -4.167 9.631 3.373 1.00 89.62 195 SER A CA 1
ATOM 1600 C C . SER A 1 195 ? -3.712 10.104 1.991 1.00 89.62 195 SER A C 1
ATOM 1602 O O . SER A 1 195 ? -3.216 11.220 1.860 1.00 89.62 195 SER A O 1
ATOM 1604 N N . SER A 1 196 ? -4.019 9.350 0.934 1.00 86.62 196 SER A N 1
ATOM 1605 C CA . SER A 1 196 ? -3.778 9.759 -0.451 1.00 86.62 196 SER A CA 1
ATOM 1606 C C . SER A 1 196 ? -4.457 11.090 -0.779 1.00 86.62 196 SER A C 1
ATOM 1608 O O . SER A 1 196 ? -3.824 11.990 -1.329 1.00 86.62 196 SER A O 1
ATOM 1610 N N . SER A 1 197 ? -5.724 11.267 -0.385 1.00 86.25 197 SER A N 1
ATOM 1611 C CA . SER A 1 197 ? -6.436 12.517 -0.658 1.00 86.25 197 SER A CA 1
ATOM 1612 C C . SER A 1 197 ? -5.791 13.728 0.016 1.00 86.25 197 SER A C 1
ATOM 1614 O O . SER A 1 197 ? -5.780 14.792 -0.589 1.00 86.25 197 SER A O 1
ATOM 1616 N N . LEU A 1 198 ? -5.247 13.569 1.228 1.00 81.88 198 LEU A N 1
ATOM 1617 C CA . LEU A 1 198 ? -4.568 14.636 1.973 1.00 81.88 198 LEU A CA 1
ATOM 1618 C C . LEU A 1 198 ? -3.185 14.944 1.395 1.00 81.88 198 LEU A C 1
ATOM 1620 O O . LEU A 1 198 ? -2.795 16.106 1.314 1.00 81.88 198 LEU A O 1
ATOM 1624 N N . THR A 1 199 ? -2.481 13.924 0.916 1.00 76.81 199 THR A N 1
ATOM 1625 C CA . THR A 1 199 ? -1.249 14.085 0.145 1.00 76.81 199 THR A CA 1
ATOM 1626 C C . THR A 1 199 ? -1.481 14.894 -1.138 1.00 76.81 199 THR A C 1
ATOM 1628 O O . THR A 1 199 ? -0.763 15.859 -1.393 1.00 76.81 199 THR A O 1
ATOM 1631 N N . TYR A 1 200 ? -2.497 14.545 -1.935 1.00 68.50 200 TYR A N 1
ATOM 1632 C CA . TYR A 1 200 ? -2.749 15.187 -3.232 1.00 68.50 200 TYR A CA 1
ATOM 1633 C C . TYR A 1 200 ? -3.485 16.527 -3.140 1.00 68.50 200 TYR A C 1
ATOM 1635 O O . TYR A 1 200 ? -3.255 17.395 -3.978 1.00 68.50 200 TYR A O 1
ATOM 1643 N N . SER A 1 201 ? -4.362 16.727 -2.148 1.00 58.78 201 SER A N 1
ATOM 1644 C CA . SER A 1 201 ? -5.055 18.011 -1.969 1.00 58.78 201 SER A CA 1
ATOM 1645 C C . SER A 1 201 ? -4.115 19.130 -1.541 1.00 58.78 201 SER A C 1
ATOM 1647 O O . SER A 1 201 ? -4.415 20.297 -1.776 1.00 58.78 201 SER A O 1
ATOM 1649 N N . THR A 1 202 ? -3.006 18.770 -0.896 1.00 51.44 202 THR A N 1
ATOM 1650 C CA . THR A 1 202 ? -2.029 19.725 -0.370 1.00 51.44 202 THR A CA 1
ATOM 1651 C C . THR A 1 202 ? -0.929 20.014 -1.402 1.00 51.44 202 THR A C 1
ATOM 1653 O O . THR A 1 202 ? -0.426 21.131 -1.437 1.00 51.44 202 THR A O 1
ATOM 1656 N N . TYR A 1 203 ? -0.629 19.067 -2.310 1.00 48.84 203 TYR A N 1
ATOM 1657 C CA . TYR A 1 203 ? 0.400 19.214 -3.353 1.00 48.84 203 TYR A CA 1
ATOM 1658 C C . TYR A 1 203 ? -0.011 18.535 -4.675 1.00 48.84 203 TYR A C 1
ATOM 1660 O O . TYR A 1 203 ? 0.303 17.358 -4.892 1.00 48.84 203 TYR A O 1
ATOM 1668 N N . PRO A 1 204 ? -0.720 19.234 -5.583 1.00 40.56 204 PRO A N 1
ATOM 1669 C CA . PRO A 1 204 ? -0.924 18.735 -6.939 1.00 40.56 204 PRO A CA 1
ATOM 1670 C C . PRO A 1 204 ? 0.431 18.653 -7.664 1.00 40.56 204 PRO A C 1
ATOM 1672 O O . PRO A 1 204 ? 1.200 19.613 -7.642 1.00 40.56 204 PRO A O 1
ATOM 1675 N N . ARG A 1 205 ? 0.728 17.488 -8.256 1.00 42.75 205 ARG A N 1
ATOM 1676 C CA . ARG A 1 205 ? 1.922 17.263 -9.091 1.00 42.75 205 ARG A CA 1
ATOM 1677 C C . ARG A 1 205 ? 1.888 18.095 -10.368 1.00 42.75 205 ARG A C 1
ATOM 1679 O O . ARG A 1 205 ? 0.778 18.246 -10.927 1.00 42.75 205 ARG A O 1
#

pLDDT: mean 84.44, std 12.36, range [40.56, 96.75]

Nearest PDB structures (foldseek):
  5kjh-assembly1_B  TM=2.682E-01  e=9.130E+00  Thermochaetoides thermophila DSM 1495

Organism: NCBI:txid1358

Foldseek 3Di:
DAPVVLVVLLQVCLQCVLVDDLVVVVLLLVQCLLVLLDFVSQSSLCCSQPSPARDKDAPVVCVVFAPDDPVLVVVDDWRFDADPVRHTPGTIDGPVSTDGPDDDDPPQAPAPDADELVVVLVQLLVQLVPDPPADPLLSVLLSLSLSSSQPRHHVHDDPDPVVVVVSSVVNSVSSNVDDGDPRVSVSSSSSSVSNSCVVCVVDPD

Mean predicted aligned error: 6.56 Å

Sequence (205 aa):
MNFIDVNQQISNFLNHFPHLSDEEKLTFLHFNQFHQHRPIDEILEIYVQNPDARVLKTVGEWQHFSNESFSDFHSKEGVKIWDNNGNLKEVLYDASQVILNTEISIPSSINEEPLLFIELASQVDKKISEVQNISKEQKSLANHLALYNLFDYLGFFLDNETEYEHFILITIKSIKKIPSGERLLKVLSLANSCSSSLTYSTYPR

Secondary structure (DSSP, 8-state):
--HHHHHHHHHHHHHHGGGS-HHHHHHHHHHHHHHTTS-HHHHHHHHHH-TT---EE-HHHHTTT----HHHHHTS-PEEEE-TTS-EEEEEEEGGGS--SS-----S-S-SSPPBHHHHHHHHHHHHHT--S--HHHHHHHHHHHHHHHHTTTTPBPSSHHHHHHHHHHHHHHHTTPPPTHHHHHHHHHHHHHHHHHHHHH---

Radius of gyration: 17.83 Å; Cα contacts (8 Å, |Δi|>4): 229; chains: 1; bounding box: 43×41×47 Å

Solvent-accessible surface area (backbone atoms only — not comparable to full-atom values): 11730 Å² total; per-residue (Å²): 131,54,67,68,59,46,52,50,47,45,53,51,46,38,61,44,52,71,76,48,54,75,66,58,50,48,54,51,49,56,42,44,39,66,43,28,84,50,60,52,69,59,46,44,48,39,41,76,71,46,67,84,60,72,51,71,39,38,68,79,64,43,51,79,39,24,85,68,51,74,68,60,56,72,73,49,88,54,46,66,40,65,43,100,85,64,46,82,68,49,54,30,39,43,55,93,79,53,70,62,78,51,88,80,82,72,71,81,36,79,42,97,63,61,55,55,55,71,58,54,53,51,56,48,44,54,64,52,64,71,55,76,99,64,52,73,68,49,43,58,43,20,41,45,48,18,51,55,42,37,38,67,52,39,41,49,62,61,100,44,72,68,55,49,54,49,51,52,51,50,43,52,58,48,55,71,72,54,57,54,40,73,61,41,51,54,29,50,39,51,10,30,53,52,32,35,49,56,55,45,74,75,52,77,129